Protein AF-A0A7I0HSF3-F1 (afdb_monomer_lite)

Foldseek 3Di:
DPDDLLNVLCVVVVVVLVVLLVVLVVVAVQQDPVVCVVCVVLQCCLLVPPAPDDDDSVLSVVSSSLSSVCSSVVVCVLCVVCSNLLSVLSNLAHRVLSVRSSVLNCLLSVLLVPADSVLNVVLSVLSSQLRVVDDDPLSSNLSNLVSSCLRAPLVSLVVSLVSVVVDDPVSQVSCCVSPVDHNVQSVDQADFDDPPDPDHFDKDKDKAAADVVVPHPAPAFWFWFDDPNWIWIDRPQWIWTWGGGPRHIDIDTDDDDPDTDGADQADPDPVVVVVCVVPDDRVQWRHWDDDSFKIWTTGPPHSMIMIMGGHDD

Radius of gyration: 23.94 Å; chains: 1; bounding box: 60×41×68 Å

pLDDT: mean 89.55, std 9.29, range [40.31, 97.69]

Structure (mmCIF, N/CA/C/O backbone):
data_AF-A0A7I0HSF3-F1
#
_entry.id   AF-A0A7I0HSF3-F1
#
loop_
_atom_site.group_PDB
_atom_site.id
_atom_site.type_symbol
_atom_site.label_atom_id
_atom_site.label_alt_id
_atom_site.label_comp_id
_atom_site.label_asym_id
_atom_site.label_entity_id
_atom_site.label_seq_id
_atom_site.pdbx_PDB_ins_code
_atom_site.Cartn_x
_atom_site.Cartn_y
_atom_site.Cartn_z
_atom_site.occupancy
_atom_site.B_iso_or_equiv
_atom_site.auth_seq_id
_atom_site.auth_comp_id
_atom_site.auth_asym_id
_atom_site.auth_atom_id
_atom_site.pdbx_PDB_model_num
ATOM 1 N N . MET A 1 1 ? -24.595 -9.180 34.849 1.00 40.31 1 MET A N 1
ATOM 2 C CA . MET A 1 1 ? -23.836 -9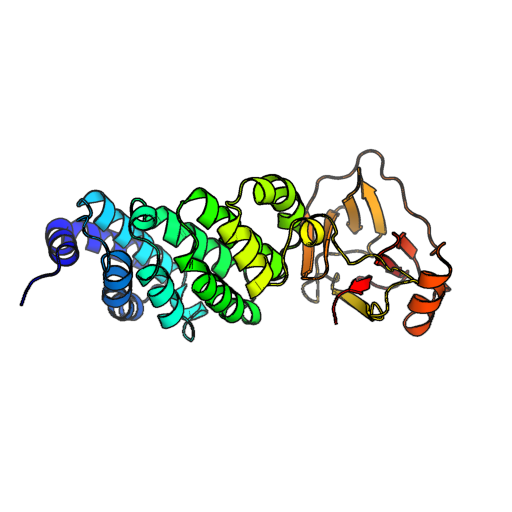.009 33.593 1.00 40.31 1 MET A CA 1
ATOM 3 C C . MET A 1 1 ? -23.027 -7.737 33.744 1.00 40.31 1 MET A C 1
ATOM 5 O O . MET A 1 1 ? -23.641 -6.693 33.912 1.00 40.31 1 MET A O 1
ATOM 9 N N . ASN A 1 2 ? -21.695 -7.824 33.795 1.00 47.12 2 ASN A N 1
ATOM 10 C CA . ASN A 1 2 ? -20.852 -6.628 33.849 1.00 47.12 2 ASN A CA 1
ATOM 11 C C . ASN A 1 2 ? -20.958 -5.921 32.502 1.00 47.12 2 ASN A C 1
ATOM 13 O O . ASN A 1 2 ? -20.490 -6.422 31.483 1.00 47.12 2 ASN A O 1
ATOM 17 N N . SER A 1 3 ? -21.663 -4.803 32.514 1.00 62.84 3 SER A N 1
ATOM 18 C CA . SER A 1 3 ? -21.800 -3.900 31.389 1.00 62.84 3 SER A CA 1
ATOM 19 C C . SER A 1 3 ? -20.409 -3.361 31.014 1.00 62.84 3 SER A C 1
ATOM 21 O O . SER A 1 3 ? -19.651 -2.919 31.875 1.00 62.84 3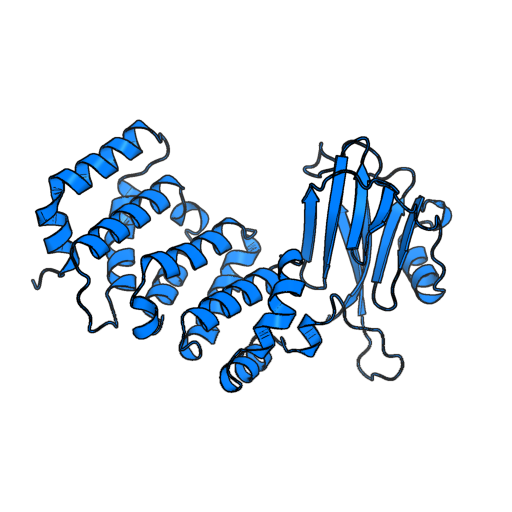 SER A O 1
ATOM 23 N N . SER A 1 4 ? -20.012 -3.504 29.745 1.00 82.50 4 SER A N 1
ATOM 24 C CA . SER A 1 4 ? -18.715 -3.010 29.271 1.00 82.50 4 SER A CA 1
ATOM 25 C C . SER A 1 4 ? -18.705 -1.475 29.337 1.00 82.50 4 SER A C 1
ATOM 27 O O . SER A 1 4 ? -19.654 -0.872 28.838 1.00 82.50 4 SER A O 1
ATOM 29 N N . PRO A 1 5 ? -17.650 -0.816 29.853 1.00 88.44 5 PRO A N 1
ATOM 30 C CA . PRO A 1 5 ? -17.637 0.640 30.060 1.00 88.44 5 PRO A CA 1
ATOM 31 C C . PRO A 1 5 ? -17.986 1.468 28.813 1.00 88.44 5 PRO A C 1
ATOM 33 O O . PRO A 1 5 ? -18.679 2.479 28.894 1.00 88.44 5 PRO A O 1
ATOM 36 N N . TRP A 1 6 ? -17.567 1.011 27.629 1.00 92.31 6 TRP A N 1
ATOM 37 C CA . TRP A 1 6 ? -17.906 1.667 26.366 1.00 92.31 6 TRP A CA 1
ATOM 38 C C . TRP A 1 6 ? -19.411 1.598 26.047 1.00 92.31 6 TRP A C 1
ATOM 40 O O . TRP A 1 6 ? -19.953 2.560 25.511 1.00 92.31 6 TRP A O 1
ATOM 50 N N . LYS A 1 7 ? -20.107 0.505 26.407 1.00 94.12 7 LYS A N 1
ATOM 51 C CA . LYS A 1 7 ? -21.560 0.359 26.198 1.00 94.12 7 LYS A CA 1
ATOM 52 C C . LYS A 1 7 ? -22.321 1.389 27.029 1.00 94.12 7 LYS A C 1
ATOM 54 O O . LYS A 1 7 ? -23.253 2.001 26.521 1.00 94.12 7 LYS A O 1
ATOM 59 N N . GLU A 1 8 ? -21.903 1.618 28.274 1.00 94.06 8 GLU A N 1
ATOM 60 C CA . GLU A 1 8 ? -22.522 2.616 29.161 1.00 94.06 8 GLU A CA 1
ATOM 61 C C . GLU A 1 8 ? -22.391 4.026 28.601 1.00 94.06 8 GLU A C 1
ATOM 63 O O . GLU A 1 8 ? -23.371 4.765 28.566 1.00 94.06 8 GLU A O 1
ATOM 68 N N . ILE A 1 9 ? -21.203 4.367 28.099 1.00 95.19 9 ILE A N 1
ATOM 69 C CA . ILE A 1 9 ? -20.943 5.661 27.468 1.00 95.19 9 ILE A CA 1
ATOM 70 C C . ILE A 1 9 ? -21.837 5.864 26.237 1.00 95.19 9 ILE A C 1
ATOM 72 O O . ILE A 1 9 ? -22.495 6.896 26.122 1.00 95.19 9 ILE A O 1
ATOM 76 N N . LEU A 1 10 ? -21.914 4.881 25.333 1.00 95.75 10 LEU A N 1
ATOM 77 C CA . LEU A 1 10 ? -22.756 5.002 24.135 1.00 95.75 10 LEU A CA 1
ATOM 78 C C . LEU A 1 10 ? -24.252 5.072 24.477 1.00 95.75 10 LEU A C 1
ATOM 80 O O . LEU A 1 10 ? -25.001 5.785 23.814 1.00 95.75 10 LEU A O 1
ATOM 84 N N . LEU A 1 11 ? -24.698 4.364 25.521 1.00 95.69 11 LEU A N 1
ATOM 85 C CA . LEU A 1 11 ? -26.083 4.426 26.001 1.00 95.69 11 LEU A CA 1
ATOM 86 C C . LEU A 1 11 ? -26.412 5.768 26.661 1.00 95.69 11 LEU A C 1
ATOM 88 O O . LEU A 1 11 ? -27.519 6.280 26.475 1.00 95.69 11 LEU A O 1
ATOM 92 N N . LYS A 1 12 ? -25.464 6.341 27.410 1.00 96.62 12 LYS A N 1
ATOM 93 C CA . LYS A 1 12 ? -25.580 7.687 27.978 1.00 96.62 12 LYS A CA 1
ATOM 94 C C . LYS A 1 12 ? -25.763 8.720 26.861 1.00 96.62 12 LYS A C 1
ATOM 96 O O . LYS A 1 12 ? -26.691 9.518 26.917 1.00 96.62 12 LYS A O 1
ATOM 101 N N . GLU A 1 13 ? -24.964 8.618 25.802 1.00 96.94 13 GLU A N 1
ATOM 102 C CA . GLU A 1 13 ? -24.957 9.537 24.655 1.00 96.94 13 GLU A CA 1
ATOM 103 C C . GLU A 1 13 ? -25.779 9.013 23.458 1.00 96.94 13 GLU A C 1
ATOM 105 O O . GLU A 1 13 ? -25.466 9.260 22.287 1.00 96.94 13 GLU A O 1
ATOM 110 N N . LYS A 1 14 ? -26.867 8.276 23.734 1.00 96.50 14 LYS A N 1
ATOM 111 C CA . LYS A 1 14 ? -27.692 7.610 22.708 1.00 96.50 14 LYS A CA 1
ATOM 112 C C . LYS A 1 14 ? -28.228 8.562 21.639 1.00 96.50 14 LYS A C 1
ATOM 114 O O . LYS A 1 14 ? -28.356 8.178 20.480 1.00 96.50 14 LYS A O 1
ATOM 119 N N . GLU A 1 15 ? -28.583 9.791 22.017 1.00 96.88 15 GLU A N 1
ATOM 120 C CA . GLU A 1 15 ? -29.176 10.763 21.095 1.00 96.88 15 GLU A CA 1
ATOM 121 C C . GLU A 1 15 ? -28.147 11.213 20.063 1.00 96.88 15 GLU A C 1
ATOM 123 O O . GLU A 1 15 ? -28.440 11.202 18.869 1.00 96.88 15 GLU A O 1
ATOM 128 N N . TYR A 1 16 ? -26.924 11.501 20.511 1.00 96.25 16 TYR A N 1
ATOM 129 C CA . TYR A 1 16 ? -25.799 11.804 19.634 1.00 96.25 16 TYR A CA 1
ATOM 130 C C . TYR A 1 16 ? -25.502 10.634 18.683 1.00 96.25 16 TYR A C 1
ATOM 132 O O . TYR A 1 16 ? -25.453 10.824 17.465 1.00 96.25 16 TYR A O 1
ATOM 140 N N . CYS A 1 17 ? -25.395 9.410 19.214 1.00 96.81 17 CYS A N 1
ATOM 141 C CA . CYS A 1 17 ? -25.120 8.214 18.411 1.00 96.81 17 CYS A CA 1
ATOM 142 C C . CYS A 1 17 ? -26.205 7.971 17.345 1.00 96.81 17 CYS A C 1
ATOM 144 O O . CYS A 1 17 ? -25.895 7.722 16.178 1.00 96.81 17 CYS A O 1
ATOM 146 N N . ASN A 1 18 ? -27.481 8.109 17.720 1.00 96.19 18 ASN A N 1
ATOM 147 C CA . ASN A 1 18 ? -28.609 7.962 16.801 1.00 96.19 18 ASN A CA 1
ATOM 148 C C . ASN A 1 18 ? -28.609 9.044 15.715 1.00 96.19 18 ASN A C 1
ATOM 150 O O . ASN A 1 18 ? -28.838 8.731 14.548 1.00 96.19 18 ASN A O 1
ATOM 154 N N . GLN A 1 19 ? -28.338 10.305 16.066 1.00 96.69 19 GLN A N 1
ATOM 155 C CA . GLN A 1 19 ? -28.263 11.391 15.084 1.00 96.69 19 GLN A CA 1
ATOM 156 C C . GLN A 1 19 ? -27.133 11.173 14.077 1.00 96.69 19 GLN A C 1
ATOM 158 O O . GLN A 1 19 ? -27.329 11.404 12.880 1.00 96.69 19 GLN A O 1
ATOM 163 N N . LEU A 1 20 ? -25.979 10.678 14.529 1.00 96.38 20 LEU A N 1
ATOM 164 C CA . LEU A 1 20 ? -24.863 10.338 13.653 1.00 96.38 20 LEU A CA 1
ATOM 165 C C . LEU A 1 20 ? -25.265 9.257 12.634 1.00 96.38 20 LEU A C 1
ATOM 167 O O . LEU A 1 20 ? -25.124 9.463 11.426 1.00 96.38 20 LEU A O 1
ATOM 171 N N . VAL A 1 21 ? -25.828 8.138 13.104 1.00 96.56 21 VAL A N 1
ATOM 172 C CA . VAL A 1 21 ? -26.277 7.035 12.235 1.00 96.56 21 VAL A CA 1
ATOM 173 C C . VAL A 1 21 ? -27.369 7.500 11.266 1.00 96.56 21 VAL A C 1
ATOM 175 O O . VAL A 1 21 ? -27.284 7.231 10.067 1.00 96.56 21 VAL A O 1
ATOM 178 N N . LEU A 1 22 ? -28.361 8.262 11.741 1.00 95.25 22 LEU A N 1
ATOM 179 C CA . LEU A 1 22 ? -29.430 8.814 10.901 1.00 95.25 22 LEU A CA 1
ATOM 180 C C . LEU A 1 22 ? -28.889 9.743 9.809 1.00 95.25 22 LEU A C 1
ATOM 182 O O . LEU A 1 22 ? -29.356 9.693 8.669 1.00 95.25 22 LEU A O 1
ATOM 186 N N . THR A 1 23 ? -27.905 10.578 10.138 1.00 95.06 23 THR A N 1
ATOM 187 C CA . THR A 1 23 ? -27.277 11.503 9.186 1.00 95.06 23 THR A CA 1
ATOM 188 C C . THR A 1 23 ? -26.553 10.744 8.078 1.00 95.06 23 THR A C 1
ATOM 190 O O . THR A 1 23 ? -26.735 11.041 6.894 1.00 95.06 23 THR A O 1
ATOM 193 N N . VAL A 1 24 ? -25.781 9.719 8.440 1.00 94.56 24 VAL A N 1
ATOM 194 C CA . VAL A 1 24 ? -25.070 8.877 7.470 1.00 94.56 24 VAL A CA 1
ATOM 195 C C . VAL A 1 24 ? -26.051 8.081 6.612 1.00 94.56 24 VAL A C 1
ATOM 197 O O . VAL A 1 24 ? -25.921 8.074 5.392 1.00 94.56 24 VAL A O 1
ATOM 200 N N . LYS A 1 25 ? -27.095 7.494 7.205 1.00 94.12 25 LYS A N 1
ATOM 201 C CA . LYS A 1 25 ? -28.130 6.751 6.470 1.00 94.12 25 LYS A CA 1
ATOM 202 C C . LYS A 1 25 ? -28.858 7.618 5.441 1.00 94.12 25 LYS A C 1
ATOM 204 O O . LYS A 1 25 ? -29.143 7.164 4.337 1.00 94.12 25 LYS A O 1
ATOM 209 N N . ARG A 1 26 ? -29.149 8.878 5.780 1.00 93.56 26 ARG A N 1
ATOM 210 C CA . ARG A 1 26 ? -29.786 9.835 4.855 1.00 93.56 26 ARG A CA 1
ATOM 211 C C . ARG A 1 26 ? -28.887 10.225 3.684 1.00 93.56 26 ARG A C 1
ATOM 213 O O . ARG A 1 26 ? -29.401 10.560 2.623 1.00 93.56 26 ARG A O 1
ATOM 220 N N . THR A 1 27 ? -27.571 10.218 3.881 1.00 92.56 27 THR A N 1
ATOM 221 C CA . THR A 1 27 ? -26.593 10.702 2.893 1.00 92.56 27 THR A CA 1
ATOM 222 C C . THR A 1 27 ? -25.917 9.578 2.109 1.00 92.56 27 THR A C 1
ATOM 224 O O . THR A 1 27 ? -25.358 9.834 1.045 1.00 92.56 27 THR A O 1
ATOM 227 N N . ASN A 1 28 ? -25.998 8.334 2.582 1.00 93.25 28 ASN A N 1
ATOM 228 C CA . ASN A 1 28 ? -25.385 7.174 1.952 1.00 93.25 28 ASN A CA 1
ATOM 229 C C . ASN A 1 28 ? -26.371 6.001 1.867 1.00 93.25 28 ASN A C 1
ATOM 231 O O . ASN A 1 28 ? -26.581 5.269 2.834 1.00 93.25 28 ASN A O 1
ATOM 235 N N . SER A 1 29 ? -26.914 5.772 0.669 1.00 90.00 29 SER A N 1
ATOM 236 C CA . SER A 1 29 ? -27.852 4.677 0.386 1.00 90.00 29 SER A CA 1
ATOM 237 C C . SER A 1 29 ? -27.253 3.276 0.538 1.00 90.00 29 SER A C 1
ATOM 239 O O . SER A 1 29 ? -27.996 2.300 0.561 1.00 90.00 29 SER A O 1
ATOM 241 N N . LYS A 1 30 ? -25.923 3.165 0.635 1.00 90.06 30 LYS A N 1
ATOM 242 C CA . LYS A 1 30 ? -25.200 1.902 0.821 1.00 90.06 30 LYS A CA 1
ATOM 243 C C . LYS A 1 30 ? -24.897 1.578 2.286 1.00 90.06 30 LYS A C 1
ATOM 245 O O . LYS A 1 30 ? -24.283 0.549 2.557 1.00 90.06 30 LYS A O 1
ATOM 250 N N . PHE A 1 31 ? -25.273 2.450 3.220 1.00 94.06 31 PHE A N 1
ATOM 251 C CA . PHE A 1 31 ? -25.091 2.198 4.646 1.00 94.06 31 PHE A CA 1
ATOM 252 C C . PHE A 1 31 ? -25.976 1.030 5.111 1.00 94.06 31 PHE A C 1
ATOM 254 O O . PHE A 1 31 ? -27.174 1.017 4.830 1.00 94.06 31 PHE A O 1
ATOM 261 N N . SER A 1 32 ? -25.398 0.078 5.849 1.00 93.00 32 SER A N 1
ATOM 262 C CA . SER A 1 32 ? -26.106 -1.088 6.389 1.00 93.00 32 SER A CA 1
ATOM 263 C C . SER A 1 32 ? -26.105 -1.067 7.919 1.00 93.00 32 SER A C 1
ATOM 265 O O . SER A 1 32 ? -25.052 -1.106 8.554 1.00 93.00 32 SER A O 1
ATOM 267 N N . GLU A 1 33 ? -27.297 -1.012 8.516 1.00 93.12 33 GLU A N 1
ATOM 268 C CA . GLU A 1 33 ? -27.470 -1.140 9.972 1.00 93.12 33 GLU A CA 1
ATOM 269 C C . GLU A 1 33 ? -27.181 -2.564 10.464 1.00 93.12 33 GLU A C 1
ATOM 271 O O . GLU A 1 33 ? -26.745 -2.739 11.597 1.00 93.12 33 GLU A O 1
ATOM 276 N N . GLU A 1 34 ? -27.367 -3.569 9.607 1.00 93.88 34 GLU A N 1
ATOM 277 C CA . GLU A 1 34 ? -27.002 -4.955 9.904 1.00 93.88 34 GLU A CA 1
ATOM 278 C C . GLU A 1 34 ? -25.482 -5.095 10.053 1.00 93.88 34 GLU A C 1
ATOM 280 O O . GLU A 1 34 ? -25.003 -5.634 11.046 1.00 93.88 34 GLU A O 1
ATOM 285 N N . GLU A 1 35 ? -24.712 -4.507 9.132 1.00 94.06 35 GLU A N 1
ATOM 286 C CA . GLU A 1 35 ? -23.246 -4.463 9.220 1.00 94.06 35 GLU A CA 1
ATOM 287 C C . GLU A 1 35 ? -22.776 -3.739 10.483 1.00 94.06 35 GLU A C 1
ATOM 289 O O . GLU A 1 35 ? -21.852 -4.198 11.158 1.00 94.06 35 GLU A O 1
ATOM 294 N N . LEU A 1 36 ? -23.423 -2.614 10.815 1.00 94.94 36 LEU A N 1
ATOM 295 C CA . LEU A 1 36 ? -23.154 -1.868 12.042 1.00 94.94 36 LEU A CA 1
ATOM 296 C C . LEU A 1 36 ? -23.367 -2.763 13.270 1.00 94.94 36 LEU A C 1
ATOM 298 O O . LEU A 1 36 ? -22.488 -2.835 14.125 1.00 94.94 36 LEU A O 1
ATOM 302 N N . ALA A 1 37 ? -24.504 -3.458 13.350 1.00 94.56 37 ALA A N 1
ATOM 303 C CA . ALA A 1 37 ? -24.834 -4.334 14.470 1.00 94.56 37 ALA A CA 1
ATOM 304 C C . ALA A 1 37 ? -23.862 -5.519 14.590 1.00 94.56 37 ALA A C 1
ATOM 306 O O . ALA A 1 37 ? -23.380 -5.797 15.690 1.00 94.56 37 ALA A O 1
ATOM 307 N N . ASN A 1 38 ? -23.525 -6.163 13.469 1.00 95.12 38 ASN A N 1
ATOM 308 C CA . ASN A 1 38 ? -22.664 -7.347 13.434 1.00 95.12 38 ASN A CA 1
ATOM 309 C C . ASN A 1 38 ? -21.219 -7.043 13.859 1.00 95.12 38 ASN A C 1
ATOM 311 O O . ASN A 1 38 ? -20.591 -7.855 14.536 1.00 95.12 38 ASN A O 1
ATOM 315 N N . HIS A 1 39 ? -20.697 -5.862 13.511 1.00 96.38 39 HIS A N 1
ATOM 316 C CA . HIS A 1 39 ? -19.288 -5.526 13.742 1.00 96.38 39 HIS A CA 1
ATOM 317 C C . HIS A 1 39 ? -19.037 -4.645 14.973 1.00 96.38 39 HIS A C 1
ATOM 319 O O . HIS A 1 39 ? -17.883 -4.502 15.379 1.00 96.38 39 HIS A O 1
ATOM 325 N N . MET A 1 40 ? -20.072 -4.067 15.598 1.00 95.62 40 MET A N 1
ATOM 326 C CA . MET A 1 40 ? -19.895 -3.125 16.713 1.00 95.62 40 MET A CA 1
ATOM 327 C C . MET A 1 40 ? -19.191 -3.773 17.907 1.00 95.62 40 MET A C 1
ATOM 329 O O . MET A 1 40 ? -18.198 -3.249 18.409 1.00 95.62 40 MET A O 1
ATOM 333 N N . GLU A 1 41 ? -19.692 -4.917 18.372 1.00 95.00 41 GLU A N 1
ATOM 334 C CA . GLU A 1 41 ? -19.109 -5.596 19.528 1.00 95.00 41 GLU A CA 1
ATOM 335 C C . GLU A 1 41 ? -17.693 -6.134 19.248 1.00 95.00 41 GLU A C 1
ATOM 337 O O . GLU A 1 41 ? -16.803 -5.818 20.041 1.00 95.00 41 GLU A O 1
ATOM 342 N N . PRO A 1 42 ? -17.417 -6.837 18.128 1.00 95.38 42 PRO A N 1
ATOM 343 C CA . PRO A 1 42 ? -16.052 -7.217 17.754 1.00 95.38 42 PRO A CA 1
ATOM 344 C C . PRO A 1 42 ? -15.080 -6.032 17.697 1.00 95.38 42 PRO A C 1
ATOM 346 O O . PRO A 1 42 ? -13.983 -6.108 18.255 1.00 95.38 42 PRO A O 1
ATOM 349 N N . PHE A 1 43 ? -15.496 -4.914 17.092 1.00 96.00 43 PHE A N 1
ATOM 350 C CA . PHE A 1 43 ? -14.677 -3.711 16.971 1.00 96.00 43 PHE A CA 1
ATOM 351 C C . PHE A 1 43 ? -14.309 -3.130 18.340 1.00 96.00 43 PHE A C 1
ATOM 353 O O . PHE A 1 43 ? -13.127 -2.963 18.651 1.00 96.00 43 PHE A O 1
ATOM 360 N N . PHE A 1 44 ? -15.303 -2.851 19.189 1.00 94.69 44 PHE A N 1
ATOM 361 C CA . PHE A 1 44 ? -15.040 -2.267 20.503 1.00 94.69 44 PHE A CA 1
ATOM 362 C C . PHE A 1 44 ? -14.298 -3.234 21.420 1.00 94.69 44 PHE A C 1
ATOM 364 O O . PHE A 1 44 ? -13.414 -2.801 22.160 1.00 94.69 44 PHE A O 1
ATOM 371 N N . ASN A 1 45 ? -14.582 -4.535 21.350 1.00 93.00 45 ASN A N 1
ATOM 372 C CA . ASN A 1 45 ? -13.844 -5.526 22.123 1.00 93.00 45 ASN A CA 1
ATOM 373 C C . ASN A 1 45 ? -12.370 -5.567 21.705 1.00 93.00 45 ASN A C 1
ATOM 375 O O . ASN A 1 45 ? -11.512 -5.532 22.581 1.00 93.00 45 ASN A O 1
ATOM 379 N N . ALA A 1 46 ? -12.047 -5.550 20.410 1.00 93.75 46 ALA A N 1
ATOM 380 C CA . ALA A 1 46 ? -10.657 -5.524 19.950 1.00 93.75 46 ALA A CA 1
ATOM 381 C C . ALA A 1 46 ? -9.899 -4.270 20.429 1.00 93.75 46 ALA A C 1
ATOM 383 O O . ALA A 1 46 ? -8.755 -4.352 20.891 1.00 93.75 46 ALA A O 1
ATOM 384 N N . VAL A 1 47 ? -10.547 -3.104 20.358 1.00 92.25 47 VAL A N 1
ATOM 385 C CA . VAL A 1 47 ? -9.940 -1.820 20.740 1.00 92.25 47 VAL A CA 1
ATOM 386 C C . VAL A 1 47 ? -9.756 -1.700 22.255 1.00 92.25 47 VAL A C 1
ATOM 388 O O . VAL A 1 47 ? -8.715 -1.232 22.707 1.00 92.25 47 VAL A O 1
ATOM 391 N N . THR A 1 48 ? -10.748 -2.119 23.042 1.00 89.56 48 THR A N 1
ATOM 392 C CA . THR A 1 48 ? -10.763 -1.912 24.503 1.00 89.56 48 THR A CA 1
ATOM 393 C C . THR A 1 48 ? -10.103 -3.039 25.295 1.00 89.56 48 THR A C 1
ATOM 395 O O . THR A 1 48 ? -9.701 -2.830 26.438 1.00 89.56 48 THR A O 1
ATOM 398 N N . SER A 1 49 ? -9.948 -4.224 24.703 1.00 85.25 49 SER A N 1
ATOM 399 C CA . SER A 1 49 ? -9.302 -5.360 25.365 1.00 85.25 49 SER A CA 1
ATOM 400 C C . SER A 1 49 ? -7.782 -5.210 25.431 1.00 85.25 49 SER A C 1
ATOM 402 O O . SER A 1 49 ? -7.155 -4.512 24.626 1.00 85.25 49 SER A O 1
ATOM 404 N N . ASN A 1 50 ? -7.184 -5.923 26.390 1.00 72.88 50 ASN A N 1
ATOM 405 C CA . ASN A 1 50 ? -5.749 -5.912 26.689 1.00 72.88 50 ASN A CA 1
ATOM 406 C C . ASN A 1 50 ? -5.207 -4.536 27.097 1.00 72.88 50 ASN A C 1
ATOM 408 O O . ASN A 1 50 ? -3.999 -4.332 27.100 1.00 72.88 50 ASN A O 1
ATOM 412 N N . HIS A 1 51 ? -6.074 -3.598 27.482 1.00 71.38 51 HIS A N 1
ATOM 413 C CA . HIS A 1 51 ? -5.667 -2.299 27.992 1.00 71.38 51 HIS A CA 1
ATOM 414 C C . HIS A 1 51 ? -6.246 -2.070 29.389 1.00 71.38 51 HIS A C 1
ATOM 416 O O . HIS A 1 51 ? -7.436 -2.253 29.621 1.00 71.38 51 HIS A O 1
ATOM 422 N N . SER A 1 52 ? -5.395 -1.671 30.335 1.00 66.81 52 SER A N 1
ATOM 423 C CA . SER A 1 52 ? -5.811 -1.258 31.680 1.00 66.81 52 SER A CA 1
ATOM 424 C C . SER A 1 52 ? -6.439 0.140 31.720 1.00 66.81 52 SER A C 1
ATOM 426 O O . SER A 1 52 ? -7.005 0.519 32.743 1.00 66.81 52 SER A O 1
ATOM 428 N N . ILE A 1 53 ? -6.324 0.917 30.638 1.00 68.88 53 ILE A N 1
ATOM 429 C CA . ILE A 1 53 ? -6.846 2.280 30.566 1.00 68.88 53 ILE A CA 1
ATOM 430 C C . ILE A 1 53 ? -8.297 2.235 30.097 1.00 68.88 53 ILE A C 1
ATOM 432 O O . ILE A 1 53 ? -8.612 1.714 29.028 1.00 68.88 53 ILE A O 1
ATOM 436 N N . LEU A 1 54 ? -9.175 2.828 30.900 1.00 82.19 54 LEU A N 1
ATOM 437 C CA . LEU A 1 54 ? -10.535 3.140 30.491 1.00 82.19 54 LEU A CA 1
ATOM 438 C C . LEU A 1 54 ? -10.498 4.361 29.575 1.00 82.19 54 LEU A C 1
ATOM 440 O O . LEU A 1 54 ? -9.987 5.413 29.960 1.00 82.19 54 LEU A O 1
ATOM 444 N N . PHE A 1 55 ? -11.034 4.225 28.365 1.00 89.19 55 PHE A N 1
ATOM 445 C CA . PHE A 1 55 ? -11.160 5.363 27.466 1.00 89.19 55 PHE A CA 1
ATOM 446 C C . PHE A 1 55 ? -12.184 6.358 28.002 1.00 89.19 55 PHE A C 1
ATOM 448 O O . PHE A 1 55 ? -13.284 5.986 28.412 1.00 89.19 55 PHE A O 1
ATOM 455 N N . GLU A 1 56 ? -11.819 7.635 27.952 1.00 92.25 56 GLU A N 1
ATOM 456 C CA . GLU A 1 56 ? -12.736 8.728 28.241 1.00 92.25 56 GLU A CA 1
ATOM 457 C C . GLU A 1 56 ? -13.904 8.740 27.250 1.00 92.25 56 GLU A C 1
ATOM 459 O O . GLU A 1 56 ? -13.791 8.300 26.101 1.00 92.25 56 GLU A O 1
ATOM 464 N N . GLU A 1 57 ? -15.016 9.327 27.684 1.00 94.38 57 GLU A N 1
ATOM 465 C CA . GLU A 1 57 ? -16.251 9.454 26.912 1.00 94.38 57 GLU A CA 1
ATOM 466 C C . GLU A 1 57 ? -16.014 9.981 25.491 1.00 94.38 57 GLU A C 1
ATOM 468 O O . GLU A 1 57 ? -16.414 9.350 24.514 1.00 94.38 57 GLU A O 1
ATOM 473 N N . LYS A 1 58 ? -15.251 11.071 25.358 1.00 94.94 58 LYS A N 1
ATOM 474 C CA . LYS A 1 58 ? -14.911 11.672 24.062 1.00 94.94 58 LYS A CA 1
ATOM 475 C C . LYS A 1 58 ? -14.195 10.699 23.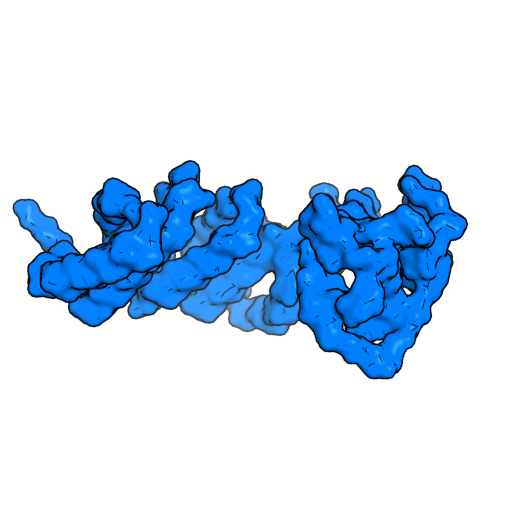117 1.00 94.94 58 LYS A C 1
ATOM 477 O O . LYS A 1 58 ? -14.446 10.720 21.910 1.00 94.94 58 LYS A O 1
ATOM 482 N N . THR A 1 59 ? -13.313 9.853 23.646 1.00 94.19 59 THR A N 1
ATOM 483 C CA . THR A 1 59 ? -12.563 8.869 22.855 1.00 94.19 59 THR A CA 1
ATOM 484 C C . THR A 1 59 ? -13.481 7.749 22.385 1.00 94.19 59 THR A C 1
ATOM 486 O O . THR A 1 59 ? -13.423 7.368 21.218 1.00 94.19 59 THR A O 1
ATOM 489 N N . VAL A 1 60 ? -14.381 7.267 23.249 1.00 95.50 60 VAL A N 1
ATOM 490 C CA . VAL A 1 60 ? -15.383 6.252 22.883 1.00 95.50 60 VAL A CA 1
ATOM 491 C C . VAL A 1 60 ? -16.341 6.776 21.808 1.00 95.50 60 VAL A C 1
ATOM 493 O O . VAL A 1 60 ? -16.599 6.068 20.835 1.00 95.50 60 VAL A O 1
ATOM 496 N N . LEU A 1 61 ? -16.809 8.023 21.921 1.00 96.88 61 LEU A N 1
ATOM 497 C CA . LEU A 1 61 ? -17.664 8.643 20.901 1.00 96.88 61 LEU A CA 1
ATOM 498 C C . LEU A 1 61 ? -16.938 8.814 19.562 1.00 96.88 61 LEU A C 1
ATOM 500 O O . LEU A 1 61 ? -17.484 8.467 18.518 1.00 96.88 61 LEU A O 1
ATOM 504 N N . SER A 1 62 ? -15.684 9.267 19.583 1.00 96.75 62 SER A N 1
ATOM 505 C CA . SER A 1 62 ? -14.864 9.395 18.367 1.00 96.75 62 SER A CA 1
ATOM 506 C C . SER A 1 62 ? -14.557 8.033 17.719 1.00 96.75 62 SER A C 1
ATOM 508 O O . SER A 1 62 ? -14.480 7.917 16.494 1.00 96.75 62 SER A O 1
ATOM 510 N N . LEU A 1 63 ? -14.404 6.974 18.523 1.00 96.44 63 LEU A N 1
ATOM 511 C CA . LEU A 1 63 ? -14.282 5.598 18.033 1.00 96.44 63 LEU A CA 1
ATOM 512 C C . LEU A 1 63 ? -15.578 5.115 17.381 1.00 96.44 63 LEU A C 1
ATOM 514 O O . LEU A 1 63 ? -15.518 4.496 16.319 1.00 96.44 63 LEU A O 1
ATOM 518 N N . PHE A 1 64 ? -16.734 5.423 17.974 1.00 97.62 64 PHE A N 1
ATOM 519 C CA . PHE A 1 64 ? -18.031 5.122 17.372 1.00 97.62 64 PHE A CA 1
ATOM 520 C C . PHE A 1 64 ? -18.209 5.859 16.042 1.00 97.62 64 PHE A C 1
ATOM 522 O O . PHE A 1 64 ? -18.597 5.246 15.050 1.00 97.62 64 PHE A O 1
ATOM 529 N N . GLU A 1 65 ? -17.842 7.140 15.981 1.00 97.25 65 GLU A N 1
ATOM 530 C CA . GLU A 1 65 ? -17.859 7.910 14.738 1.00 97.25 65 GLU A CA 1
ATOM 531 C C . GLU A 1 65 ? -16.957 7.291 13.668 1.00 97.25 65 GLU A C 1
ATOM 533 O O . GLU A 1 65 ? -17.391 7.059 12.536 1.00 97.25 65 GLU A O 1
ATOM 538 N N . THR A 1 66 ? -15.728 6.933 14.045 1.00 97.12 66 THR A N 1
ATOM 539 C CA . THR A 1 66 ? -14.792 6.231 13.160 1.00 97.12 66 THR A CA 1
ATOM 540 C C . THR A 1 66 ? -15.404 4.928 12.646 1.00 97.12 66 THR A C 1
ATOM 542 O O . THR A 1 66 ? -15.385 4.681 11.442 1.00 97.12 66 THR A O 1
ATOM 545 N N . PHE A 1 67 ? -16.003 4.120 13.522 1.00 97.62 67 PHE A N 1
ATOM 546 C CA . PHE A 1 67 ? -16.657 2.865 13.157 1.00 97.62 67 PHE A CA 1
ATOM 547 C C . PHE A 1 67 ? -17.819 3.074 12.174 1.00 97.62 67 PHE A C 1
ATOM 549 O O . PHE A 1 67 ? -17.857 2.425 11.128 1.00 97.62 67 PHE A O 1
ATOM 556 N N . VAL A 1 68 ? -18.709 4.038 12.429 1.00 97.12 68 VAL A N 1
ATOM 557 C CA . VAL A 1 68 ? -19.810 4.390 11.515 1.00 97.12 68 VAL A CA 1
ATOM 558 C C . VAL A 1 68 ? -19.276 4.819 10.141 1.00 97.12 68 VAL A C 1
ATOM 560 O O . VAL A 1 68 ? -19.833 4.429 9.111 1.00 97.12 68 VAL A O 1
ATOM 563 N N . ILE A 1 69 ? -18.166 5.565 10.091 1.00 95.44 69 ILE A N 1
ATOM 564 C CA . ILE A 1 69 ? -17.500 5.934 8.831 1.00 95.44 69 ILE A CA 1
ATOM 565 C C . ILE A 1 69 ? -16.975 4.691 8.093 1.00 95.44 69 ILE A C 1
ATOM 567 O O . ILE A 1 69 ? -17.096 4.626 6.867 1.00 95.44 69 ILE A O 1
ATOM 571 N N . LEU A 1 70 ? -16.420 3.700 8.799 1.00 96.06 70 LEU A N 1
ATOM 572 C CA . LEU A 1 70 ? -15.962 2.444 8.188 1.00 96.06 70 LEU A CA 1
ATOM 573 C C . LEU A 1 70 ? -17.124 1.659 7.568 1.00 96.06 70 LEU A C 1
ATOM 575 O O . LEU A 1 70 ? -17.005 1.220 6.421 1.00 96.06 70 LEU A O 1
ATOM 579 N N . ILE A 1 71 ? -18.257 1.553 8.270 1.00 96.25 71 ILE A N 1
ATOM 580 C CA . ILE A 1 71 ? -19.482 0.930 7.740 1.00 96.25 71 ILE A CA 1
ATOM 581 C C . ILE A 1 71 ? -19.980 1.683 6.503 1.00 96.25 71 ILE A C 1
ATOM 583 O O . ILE A 1 71 ? -20.226 1.082 5.460 1.00 96.25 71 ILE A O 1
ATOM 587 N N . SER A 1 72 ? -20.051 3.014 6.577 1.00 94.94 72 SER A N 1
ATOM 588 C CA . SER A 1 72 ? -20.462 3.878 5.464 1.00 94.94 72 SER A CA 1
ATOM 589 C C . SER A 1 72 ? -19.593 3.680 4.215 1.00 94.94 72 SER A C 1
ATOM 591 O O . SER A 1 72 ? -20.089 3.634 3.088 1.00 94.94 72 SER A O 1
ATOM 593 N N . LYS A 1 73 ? -18.284 3.489 4.399 1.00 93.50 73 LYS A N 1
ATOM 594 C CA . LYS A 1 73 ? -17.338 3.218 3.307 1.00 93.50 73 LYS A CA 1
ATOM 595 C C . LYS A 1 73 ? -17.342 1.762 2.828 1.00 93.50 73 LYS A C 1
ATOM 597 O O . LYS A 1 73 ? -16.545 1.431 1.946 1.00 93.50 73 LYS A O 1
ATOM 602 N N . GLN A 1 74 ? -18.224 0.917 3.369 1.00 94.06 74 GLN A N 1
ATOM 603 C CA . GLN A 1 74 ? -18.297 -0.519 3.091 1.00 94.06 74 GLN A CA 1
ATOM 604 C C . GLN A 1 74 ? -16.959 -1.223 3.357 1.00 94.06 74 GLN A C 1
ATOM 606 O O . GLN A 1 74 ? -16.558 -2.115 2.614 1.00 94.06 74 GLN A O 1
ATOM 611 N N . PHE A 1 75 ? -16.218 -0.775 4.377 1.00 94.69 75 PHE A N 1
ATOM 612 C CA . PHE A 1 75 ? -14.873 -1.282 4.642 1.00 94.69 75 PHE A CA 1
ATOM 613 C C . PHE A 1 75 ? -14.889 -2.787 4.926 1.00 94.69 75 PHE A C 1
ATOM 615 O O . PHE A 1 75 ? -14.180 -3.522 4.246 1.00 94.69 75 PHE A O 1
ATOM 622 N N . PHE A 1 76 ? -15.740 -3.242 5.853 1.00 93.56 76 PHE A N 1
ATOM 623 C CA . PHE A 1 76 ? -15.807 -4.652 6.256 1.00 93.56 76 PHE A CA 1
ATOM 624 C C . PHE A 1 76 ? -16.309 -5.567 5.138 1.00 93.56 76 PHE A C 1
ATOM 626 O O . PHE A 1 76 ? -15.725 -6.617 4.925 1.00 93.56 76 PHE A O 1
ATOM 633 N N . GLN A 1 77 ? -17.243 -5.109 4.301 1.00 91.25 77 GLN A N 1
ATOM 634 C CA . GLN A 1 77 ? -17.662 -5.842 3.097 1.00 91.25 77 GLN A CA 1
ATOM 635 C C . GLN A 1 77 ? -16.506 -6.062 2.104 1.00 91.25 77 GLN A C 1
ATOM 637 O O . GLN A 1 77 ? -16.416 -7.096 1.454 1.00 91.25 77 GLN A O 1
ATOM 642 N N . ARG A 1 78 ? -15.570 -5.108 1.991 1.00 89.81 78 ARG A N 1
ATOM 643 C CA . ARG A 1 78 ? -14.378 -5.240 1.123 1.00 89.81 78 ARG A CA 1
ATOM 644 C C . ARG A 1 78 ? -13.273 -6.106 1.721 1.00 89.81 78 ARG A C 1
ATOM 646 O O . ARG A 1 78 ? -12.259 -6.327 1.050 1.00 89.81 78 ARG A O 1
ATOM 653 N N . ILE A 1 79 ? -13.404 -6.489 2.987 1.00 91.25 79 ILE A N 1
ATOM 654 C CA . ILE A 1 79 ? -12.440 -7.317 3.708 1.00 91.25 79 ILE A CA 1
ATOM 655 C C . ILE A 1 79 ? -13.126 -8.488 4.408 1.00 91.25 79 ILE A C 1
ATOM 657 O O . ILE A 1 79 ? -12.573 -8.981 5.376 1.00 91.25 79 ILE A O 1
ATOM 661 N N . GLU A 1 80 ? -14.301 -8.921 3.950 1.00 88.25 80 GLU A N 1
ATOM 662 C CA . GLU A 1 80 ? -15.193 -9.825 4.694 1.00 88.25 80 GLU A CA 1
ATOM 663 C C . GLU A 1 80 ? -14.469 -11.083 5.194 1.00 88.25 80 GLU A C 1
ATOM 665 O O . GLU A 1 80 ? -14.501 -11.391 6.375 1.00 88.25 80 GLU A O 1
ATOM 670 N N . ALA A 1 81 ? -13.676 -11.739 4.341 1.00 90.12 81 ALA A N 1
ATOM 671 C CA . ALA A 1 81 ? -12.890 -12.921 4.720 1.00 90.12 81 ALA A CA 1
ATOM 672 C C . ALA A 1 81 ? -11.711 -12.641 5.686 1.00 90.12 81 ALA A C 1
ATOM 674 O O . ALA A 1 81 ? -11.021 -13.564 6.118 1.00 90.12 81 ALA A O 1
ATOM 675 N N . LEU A 1 82 ? -11.426 -11.373 5.975 1.00 94.25 82 LEU A N 1
ATOM 676 C CA . LEU A 1 82 ? -10.267 -10.876 6.719 1.00 94.25 82 LEU A CA 1
ATOM 677 C C . LEU A 1 82 ? -10.659 -10.015 7.930 1.00 94.25 82 LEU A C 1
ATOM 679 O O . LEU A 1 82 ? -9.771 -9.527 8.632 1.00 94.25 82 LEU A O 1
ATOM 683 N N . ASP A 1 83 ? -11.950 -9.814 8.188 1.00 93.69 83 ASP A N 1
ATOM 684 C CA . ASP A 1 83 ? -12.468 -8.980 9.277 1.00 93.69 83 ASP A CA 1
ATOM 685 C C . ASP A 1 83 ? -11.960 -9.448 10.652 1.00 93.69 83 ASP A C 1
ATOM 687 O O . ASP A 1 83 ? -11.469 -8.665 11.465 1.00 93.69 83 ASP A O 1
ATOM 691 N N . SER A 1 84 ? -11.946 -10.760 10.853 1.00 94.81 84 SER A N 1
ATOM 692 C CA . SER A 1 84 ? -11.516 -11.444 12.058 1.00 94.81 84 SER A CA 1
ATOM 693 C C . SER A 1 84 ? -10.019 -11.247 12.275 1.00 94.81 84 SER A C 1
ATOM 695 O O . SER A 1 84 ? -9.584 -10.964 13.389 1.00 94.81 84 SER A O 1
ATOM 697 N N . LEU A 1 85 ? -9.225 -11.308 11.199 1.00 96.56 85 LEU A N 1
ATOM 698 C CA . LEU A 1 85 ? -7.793 -11.017 11.246 1.00 96.56 85 LEU A CA 1
ATOM 699 C C . LEU A 1 85 ? -7.533 -9.532 11.541 1.00 96.56 85 LEU A C 1
ATOM 701 O O . LEU A 1 85 ? -6.632 -9.205 12.311 1.00 96.56 85 LEU A O 1
ATOM 705 N N . PHE A 1 86 ? -8.333 -8.629 10.973 1.00 97.06 86 PHE A N 1
ATOM 706 C CA . PHE A 1 86 ? -8.256 -7.199 11.265 1.00 97.06 86 PHE A CA 1
ATOM 707 C C . PHE A 1 86 ? -8.540 -6.905 12.747 1.00 97.06 86 PHE A C 1
ATOM 709 O O . PHE A 1 86 ? -7.761 -6.197 13.390 1.00 97.06 86 PHE A O 1
ATOM 716 N N . PHE A 1 87 ? -9.596 -7.488 13.321 1.00 96.19 87 PHE A N 1
ATOM 717 C CA . PHE A 1 87 ? -9.892 -7.344 14.749 1.00 96.19 87 PHE A CA 1
ATOM 718 C C . PHE A 1 87 ? -8.822 -7.989 15.629 1.00 96.19 87 PHE A C 1
ATOM 720 O O . PHE A 1 87 ? -8.429 -7.390 16.629 1.00 96.19 87 PHE A O 1
ATOM 727 N N . GLN A 1 88 ? -8.292 -9.150 15.239 1.00 95.69 88 GLN A N 1
ATOM 728 C CA . GLN A 1 88 ? -7.205 -9.807 15.963 1.00 95.69 88 GLN A CA 1
ATOM 729 C C . GLN A 1 88 ? -5.949 -8.930 16.019 1.00 95.69 88 GLN A C 1
ATOM 731 O O . GLN A 1 88 ? -5.347 -8.781 17.078 1.00 95.69 88 GLN A O 1
ATOM 736 N N . ILE A 1 89 ? -5.590 -8.276 14.912 1.00 96.00 89 ILE A N 1
ATOM 737 C CA . ILE A 1 89 ? -4.472 -7.326 14.873 1.00 96.00 89 ILE A CA 1
ATOM 738 C C . ILE A 1 89 ? -4.711 -6.174 15.846 1.00 96.00 89 ILE A C 1
ATOM 740 O O . ILE A 1 89 ? -3.834 -5.863 16.645 1.00 96.00 89 ILE A O 1
ATOM 744 N N . ILE A 1 90 ? -5.899 -5.561 15.828 1.00 95.00 90 ILE A N 1
ATOM 745 C CA . ILE A 1 90 ? -6.230 -4.476 16.765 1.00 95.00 90 ILE A CA 1
ATOM 746 C C . ILE A 1 90 ? -6.152 -4.968 18.214 1.00 95.00 90 ILE A C 1
ATOM 748 O O . ILE A 1 90 ? -5.645 -4.254 19.076 1.00 95.00 90 ILE A O 1
ATOM 752 N N . LEU A 1 91 ? -6.618 -6.186 18.486 1.00 93.19 91 LEU A N 1
ATOM 753 C CA . LEU A 1 91 ? -6.575 -6.802 19.807 1.00 93.19 91 LEU A CA 1
ATOM 754 C C . LEU A 1 91 ? -5.136 -7.002 20.312 1.00 93.19 91 LEU A C 1
ATOM 756 O O . LEU A 1 91 ? -4.866 -6.697 21.477 1.00 93.19 91 LEU A O 1
ATOM 760 N N . GLU A 1 92 ? -4.241 -7.478 19.444 1.00 92.56 92 GLU A N 1
ATOM 761 C CA . GLU A 1 92 ? -2.842 -7.832 19.735 1.00 92.56 92 GLU A CA 1
ATOM 762 C C . GLU A 1 92 ? -1.876 -6.639 19.768 1.00 92.56 92 GLU A C 1
ATOM 764 O O . GLU A 1 92 ? -0.752 -6.776 20.255 1.00 92.56 92 GLU A O 1
ATOM 769 N N . ILE A 1 93 ? -2.288 -5.465 19.276 1.00 91.31 93 ILE A N 1
ATOM 770 C CA . ILE A 1 93 ? -1.484 -4.243 19.384 1.00 91.31 93 ILE A CA 1
ATOM 771 C C . ILE A 1 93 ? -1.133 -3.973 20.855 1.00 91.31 93 ILE A C 1
ATOM 773 O O . ILE A 1 93 ? -1.991 -4.022 21.738 1.00 91.31 93 ILE A O 1
ATOM 777 N N . GLN A 1 94 ? 0.136 -3.641 21.104 1.00 88.81 94 GLN A N 1
ATOM 778 C CA . GLN A 1 94 ? 0.640 -3.359 22.446 1.00 88.81 94 GLN A CA 1
ATOM 779 C C . GLN A 1 94 ? -0.169 -2.242 23.136 1.00 88.81 94 GLN A C 1
ATOM 781 O O . GLN A 1 94 ? -0.517 -1.251 22.484 1.00 88.81 94 GLN A O 1
ATOM 786 N N . PRO A 1 95 ? -0.426 -2.331 24.455 1.00 87.00 95 PRO A N 1
ATOM 787 C CA . PRO A 1 95 ? -1.303 -1.386 25.153 1.00 87.00 95 PRO A CA 1
ATOM 788 C C . PRO A 1 95 ? -0.849 0.075 25.031 1.00 87.00 95 PRO A C 1
ATOM 790 O O . PRO A 1 95 ? -1.673 0.968 24.869 1.00 87.00 95 PRO A O 1
ATOM 793 N N . ASP A 1 96 ? 0.462 0.328 25.038 1.00 85.44 96 ASP A N 1
ATOM 794 C CA . ASP A 1 96 ? 1.011 1.683 24.903 1.00 85.44 96 ASP A CA 1
ATOM 795 C C . ASP A 1 96 ? 0.710 2.336 23.550 1.00 85.44 96 ASP A C 1
ATOM 797 O O . ASP A 1 96 ? 0.582 3.559 23.471 1.00 85.44 96 ASP A O 1
ATOM 801 N N . LEU A 1 97 ? 0.553 1.534 22.495 1.00 87.50 97 LEU A N 1
ATOM 802 C CA . LEU A 1 97 ? 0.159 2.020 21.176 1.00 87.50 97 LEU A CA 1
ATOM 803 C C . LEU A 1 97 ? -1.329 2.394 21.158 1.00 87.50 97 LEU A C 1
ATOM 805 O O . LEU A 1 97 ? -1.708 3.348 20.480 1.00 87.50 97 LEU A O 1
ATOM 809 N N . LYS A 1 98 ? -2.165 1.699 21.944 1.00 86.94 98 LYS A N 1
ATOM 810 C CA . LYS A 1 98 ? -3.618 1.930 22.037 1.00 86.94 98 LYS A CA 1
ATOM 811 C C . LYS A 1 98 ? -4.010 3.213 22.778 1.00 86.94 98 LYS A C 1
ATOM 813 O O . LYS A 1 98 ? -5.200 3.486 22.885 1.00 86.94 98 LYS A O 1
ATOM 818 N N . LYS A 1 99 ? -3.050 4.030 23.229 1.00 86.19 99 LYS A N 1
ATOM 819 C CA . LYS A 1 99 ? -3.318 5.366 23.799 1.00 86.19 99 LYS A CA 1
ATOM 820 C C . LYS A 1 99 ? -4.024 6.300 22.809 1.00 86.19 99 LYS A C 1
ATOM 822 O O . LYS A 1 99 ? -4.804 7.144 23.235 1.00 86.19 99 LYS A O 1
ATOM 827 N N . ASP A 1 100 ? -3.779 6.126 21.509 1.00 88.62 100 ASP A N 1
ATOM 828 C CA . ASP A 1 100 ? -4.515 6.798 20.431 1.00 88.62 100 ASP A CA 1
ATOM 829 C C . ASP A 1 100 ? -5.070 5.753 19.440 1.00 88.62 100 ASP A C 1
ATOM 831 O O . ASP A 1 100 ? -4.472 5.474 18.391 1.00 88.62 100 ASP A O 1
ATOM 835 N N . PRO A 1 101 ? -6.202 5.111 19.780 1.00 90.94 101 PRO A N 1
ATOM 836 C CA . PRO A 1 101 ? -6.729 3.997 19.000 1.00 90.94 101 PRO A CA 1
ATOM 837 C C . PRO A 1 101 ? -7.288 4.453 17.645 1.00 90.94 101 PRO A C 1
ATOM 839 O O . PRO A 1 101 ? -7.222 3.709 16.667 1.00 90.94 101 PRO A O 1
ATOM 842 N N . ILE A 1 102 ? -7.789 5.688 17.553 1.00 92.81 102 ILE A N 1
ATOM 843 C CA . ILE A 1 102 ? -8.346 6.251 16.315 1.00 92.81 102 ILE A CA 1
ATOM 844 C C . ILE A 1 102 ? -7.238 6.401 15.278 1.00 92.81 102 ILE A C 1
ATOM 846 O O . ILE A 1 102 ? -7.406 5.999 14.123 1.00 92.81 102 ILE A O 1
ATOM 850 N N . LEU A 1 103 ? -6.086 6.935 15.691 1.00 91.81 103 LEU A N 1
ATOM 851 C CA . LEU A 1 103 ? -4.936 7.097 14.816 1.00 91.81 103 LEU A CA 1
ATOM 852 C C . LEU A 1 103 ? -4.420 5.747 14.298 1.00 91.81 103 LEU A C 1
ATOM 854 O O . LEU A 1 103 ? -4.169 5.609 13.098 1.00 91.81 103 LEU A O 1
ATOM 858 N N . LEU A 1 104 ? -4.305 4.741 15.172 1.00 92.69 104 LEU A N 1
ATOM 859 C CA . LEU A 1 104 ? -3.890 3.386 14.790 1.00 92.69 104 LEU A CA 1
ATOM 860 C C . LEU A 1 104 ? -4.822 2.767 13.744 1.00 92.69 104 LEU A C 1
ATOM 862 O O . LEU A 1 104 ? -4.363 2.333 12.686 1.00 92.69 104 LEU A O 1
ATOM 866 N N . ILE A 1 105 ? -6.128 2.763 14.025 1.00 94.75 105 ILE A N 1
ATOM 867 C CA . ILE A 1 105 ? -7.148 2.207 13.127 1.00 94.75 105 ILE A CA 1
ATOM 868 C C . ILE A 1 105 ? -7.105 2.937 11.787 1.00 94.75 105 ILE A C 1
ATOM 870 O O . ILE A 1 105 ? -7.103 2.302 10.734 1.00 94.75 105 ILE A O 1
ATOM 874 N N . THR A 1 106 ? -6.980 4.265 11.816 1.00 93.62 106 THR A N 1
ATOM 875 C CA . THR A 1 106 ? -6.891 5.091 10.609 1.00 93.62 106 THR A CA 1
ATOM 876 C C . THR A 1 106 ? -5.680 4.722 9.752 1.00 93.62 106 THR A C 1
ATOM 878 O O . THR A 1 106 ? -5.818 4.619 8.534 1.00 93.62 106 THR A O 1
ATOM 881 N N . TYR A 1 107 ? -4.505 4.468 10.342 1.00 94.75 107 TYR A N 1
ATOM 882 C CA . TYR A 1 107 ? -3.332 4.027 9.577 1.00 94.75 107 TYR A CA 1
ATOM 883 C C . TYR A 1 107 ? -3.553 2.682 8.886 1.00 94.75 107 TYR A C 1
ATOM 885 O O . TYR A 1 107 ? -3.296 2.571 7.684 1.00 94.75 107 TYR A O 1
ATOM 893 N N . ILE A 1 108 ? -4.059 1.686 9.619 1.00 96.00 108 ILE A N 1
ATOM 894 C CA . ILE A 1 108 ? -4.314 0.347 9.073 1.00 96.00 108 ILE A CA 1
ATOM 895 C C . ILE A 1 108 ? -5.353 0.430 7.945 1.00 96.00 108 ILE A C 1
ATOM 897 O O . ILE A 1 108 ? -5.108 -0.036 6.832 1.00 96.00 108 ILE A O 1
ATOM 901 N N . VAL A 1 109 ? -6.493 1.079 8.202 1.00 96.25 109 VAL A N 1
ATOM 902 C CA . VAL A 1 109 ? -7.595 1.224 7.239 1.00 96.25 109 VAL A CA 1
ATOM 903 C C . VAL A 1 109 ? -7.143 1.960 5.981 1.00 96.25 109 VAL A C 1
ATOM 905 O O . VAL A 1 109 ? -7.486 1.542 4.873 1.00 96.25 109 VAL A O 1
ATOM 908 N N . ASN A 1 110 ? -6.371 3.042 6.123 1.00 95.31 110 ASN A N 1
ATOM 909 C CA . ASN A 1 110 ? -5.893 3.823 4.982 1.00 95.31 110 ASN A CA 1
ATOM 910 C C . ASN A 1 110 ? -4.994 3.004 4.056 1.00 95.31 110 ASN A C 1
ATOM 912 O O . ASN A 1 110 ? -5.074 3.173 2.839 1.00 95.31 110 ASN A O 1
ATOM 916 N N . VAL A 1 111 ? -4.156 2.129 4.614 1.00 95.75 111 VAL A N 1
ATOM 917 C CA . VAL A 1 111 ? -3.317 1.230 3.818 1.00 95.75 111 VAL A CA 1
ATOM 918 C C . VAL A 1 111 ? -4.161 0.152 3.150 1.00 95.75 111 VAL A C 1
ATOM 920 O O . VAL A 1 111 ? -4.127 0.040 1.926 1.00 95.75 111 VAL A O 1
ATOM 923 N N . ILE A 1 112 ? -4.991 -0.569 3.908 1.00 95.75 112 ILE A N 1
ATOM 924 C CA . ILE A 1 112 ? -5.848 -1.639 3.369 1.00 95.75 112 ILE A CA 1
ATOM 925 C C . ILE A 1 112 ? -6.756 -1.125 2.247 1.00 95.75 112 ILE A C 1
ATOM 927 O O . ILE A 1 112 ? -6.933 -1.799 1.236 1.00 95.75 112 ILE A O 1
ATOM 931 N N . SER A 1 113 ? -7.292 0.091 2.383 1.00 93.81 113 SER A N 1
ATOM 932 C CA . SER A 1 113 ? -8.177 0.702 1.382 1.00 93.81 113 SER A CA 1
ATOM 933 C C . SER A 1 113 ? -7.490 1.002 0.044 1.00 93.81 113 SER A C 1
ATOM 935 O O . SER A 1 113 ? -8.179 1.246 -0.943 1.00 93.81 113 SER A O 1
ATOM 937 N N . LYS A 1 114 ? -6.152 1.027 0.009 1.00 93.25 114 LYS A N 1
ATOM 938 C CA . LYS A 1 114 ? -5.333 1.319 -1.181 1.00 93.25 114 LYS A CA 1
ATOM 939 C C . LYS A 1 114 ? -4.601 0.090 -1.730 1.00 93.25 114 LYS A C 1
ATOM 941 O O . LYS A 1 114 ? -3.906 0.201 -2.747 1.00 93.25 114 LYS A O 1
ATOM 946 N N . LEU A 1 115 ? -4.706 -1.044 -1.042 1.00 93.44 115 LEU A N 1
ATOM 947 C CA . LEU A 1 115 ? -4.157 -2.316 -1.487 1.00 93.44 115 LEU A CA 1
ATOM 948 C C . LEU A 1 115 ? -5.107 -2.997 -2.468 1.00 93.44 115 LEU A C 1
ATOM 950 O O . LEU A 1 115 ? -6.327 -2.922 -2.327 1.00 93.44 115 LEU A O 1
ATOM 954 N N . GLU A 1 116 ? -4.520 -3.690 -3.437 1.00 90.75 116 GLU A N 1
ATOM 955 C CA . GLU A 1 116 ? -5.237 -4.653 -4.269 1.00 90.75 116 GLU A CA 1
ATOM 956 C C . GLU A 1 116 ? -5.761 -5.799 -3.397 1.00 90.75 116 GLU A C 1
ATOM 958 O O . GLU A 1 116 ? -5.117 -6.178 -2.413 1.00 90.75 116 GLU A O 1
ATOM 963 N N . ASP A 1 117 ? -6.919 -6.356 -3.756 1.00 90.50 117 ASP A N 1
ATOM 964 C CA . ASP A 1 117 ? -7.617 -7.349 -2.931 1.00 90.50 117 ASP A CA 1
ATOM 965 C C . ASP A 1 117 ? -6.732 -8.560 -2.603 1.00 90.50 117 ASP A C 1
ATOM 967 O O . ASP A 1 117 ? -6.643 -8.969 -1.446 1.00 90.50 117 ASP A O 1
ATOM 971 N N . GLU A 1 118 ? -5.971 -9.046 -3.585 1.00 91.25 118 GLU A N 1
ATOM 972 C CA . GLU A 1 118 ? -5.034 -10.166 -3.438 1.00 91.25 118 GLU A CA 1
ATOM 973 C C . GLU A 1 118 ? -3.854 -9.896 -2.485 1.00 91.25 118 GLU A C 1
ATOM 975 O O . GLU A 1 118 ? -3.211 -10.833 -2.011 1.00 91.25 118 GLU A O 1
ATOM 980 N N . LYS A 1 119 ? -3.544 -8.628 -2.177 1.00 93.88 119 LYS A N 1
ATOM 981 C CA . LYS A 1 119 ? -2.437 -8.261 -1.274 1.00 93.88 119 LYS A CA 1
ATOM 982 C C . LYS A 1 119 ? -2.887 -8.053 0.168 1.00 93.88 119 LYS A C 1
ATOM 984 O O . LYS A 1 119 ? -2.048 -8.105 1.069 1.00 93.88 119 LYS A O 1
ATOM 989 N N . LYS A 1 120 ? -4.183 -7.822 0.411 1.00 95.50 120 LYS A N 1
ATOM 990 C CA . LYS A 1 120 ? -4.713 -7.473 1.741 1.00 95.50 120 LYS A CA 1
ATOM 991 C C . LYS A 1 120 ? -4.433 -8.553 2.783 1.00 95.50 120 LYS A C 1
ATOM 993 O O . LYS A 1 120 ? -3.960 -8.237 3.870 1.00 95.50 120 LYS A O 1
ATOM 998 N N . GLU A 1 121 ? -4.672 -9.819 2.446 1.00 95.69 121 GLU A N 1
ATOM 999 C CA . GLU A 1 121 ? -4.451 -10.939 3.368 1.00 95.69 121 GLU A CA 1
ATOM 1000 C C . GLU A 1 121 ? -2.975 -11.062 3.764 1.00 95.69 121 GLU A C 1
ATOM 1002 O O . GLU A 1 121 ? -2.646 -11.139 4.949 1.00 95.69 121 GLU A O 1
ATOM 1007 N N . ILE A 1 122 ? -2.075 -11.032 2.776 1.00 95.00 122 ILE A N 1
ATOM 1008 C CA . ILE A 1 122 ? -0.628 -11.124 3.006 1.00 95.00 122 ILE A CA 1
ATOM 1009 C C . ILE A 1 122 ? -0.154 -9.943 3.854 1.00 95.00 122 ILE A C 1
ATOM 1011 O O . ILE A 1 122 ? 0.616 -10.140 4.794 1.00 95.00 122 ILE A O 1
ATOM 1015 N N . PHE A 1 123 ? -0.625 -8.729 3.559 1.00 97.00 123 PHE A N 1
ATOM 1016 C CA . PHE A 1 123 ? -0.309 -7.538 4.343 1.00 97.00 123 PHE A CA 1
ATOM 1017 C C . PHE A 1 123 ? -0.718 -7.703 5.811 1.00 97.00 123 PHE A C 1
ATOM 1019 O O . PHE A 1 123 ? 0.112 -7.501 6.697 1.00 97.00 123 PHE A O 1
ATOM 1026 N N . LEU A 1 124 ? -1.962 -8.115 6.075 1.00 97.38 124 LEU A N 1
ATOM 1027 C CA . LEU A 1 124 ? -2.466 -8.295 7.436 1.00 97.38 124 LEU A CA 1
ATOM 1028 C C . LEU A 1 124 ? -1.694 -9.390 8.185 1.00 97.38 124 LEU A C 1
ATOM 1030 O O . LEU A 1 124 ? -1.253 -9.159 9.308 1.00 97.38 124 LEU A O 1
ATOM 1034 N N . LYS A 1 125 ? -1.441 -10.542 7.551 1.00 96.94 125 LYS A N 1
ATOM 1035 C CA . LYS A 1 125 ? -0.644 -11.631 8.146 1.00 96.94 125 LYS A CA 1
ATOM 1036 C C . LYS A 1 125 ? 0.779 -11.185 8.485 1.00 96.94 125 LYS A C 1
ATOM 1038 O O . LYS A 1 125 ? 1.292 -11.502 9.558 1.00 96.94 125 LYS A O 1
ATOM 1043 N N . ARG A 1 126 ? 1.420 -10.420 7.594 1.00 97.12 126 ARG A N 1
ATOM 1044 C CA . ARG A 1 126 ? 2.750 -9.848 7.848 1.00 97.12 126 ARG A CA 1
ATOM 1045 C C . ARG A 1 126 ? 2.713 -8.852 9.000 1.00 97.12 126 ARG A C 1
ATOM 1047 O O . ARG A 1 126 ? 3.554 -8.955 9.888 1.00 97.12 126 ARG A O 1
ATOM 1054 N N . LEU A 1 127 ? 1.735 -7.945 9.022 1.00 97.69 127 LEU A N 1
ATOM 1055 C CA . LEU A 1 127 ? 1.572 -6.989 10.115 1.00 97.69 127 LEU A CA 1
ATOM 1056 C C . LEU A 1 127 ? 1.424 -7.727 11.445 1.00 97.69 127 LEU A C 1
ATOM 1058 O O . LEU A 1 127 ? 2.214 -7.471 12.348 1.00 97.69 127 LEU A O 1
ATOM 1062 N N . GLN A 1 128 ? 0.511 -8.700 11.518 1.00 97.12 128 GLN A N 1
ATOM 1063 C CA . GLN A 1 128 ? 0.296 -9.529 12.703 1.00 97.12 128 GLN A CA 1
ATOM 1064 C C . GLN A 1 128 ? 1.600 -10.166 13.205 1.00 97.12 128 GLN A C 1
ATOM 1066 O O . GLN A 1 128 ? 1.929 -10.061 14.383 1.00 97.12 128 GLN A O 1
ATOM 1071 N N . SER A 1 129 ? 2.393 -10.756 12.302 1.00 96.88 129 SER A N 1
ATOM 1072 C CA . SER A 1 129 ? 3.624 -11.476 12.660 1.00 96.88 129 SER A CA 1
ATOM 1073 C C . SER A 1 129 ? 4.709 -10.621 13.326 1.00 96.88 129 SER A C 1
ATOM 1075 O O . SER A 1 129 ? 5.575 -11.165 14.008 1.00 96.88 129 SER A O 1
ATOM 1077 N N . VAL A 1 130 ? 4.670 -9.296 13.150 1.00 96.19 130 VAL A N 1
ATOM 1078 C CA . VAL A 1 130 ? 5.675 -8.370 13.694 1.00 96.19 130 VAL A CA 1
ATOM 1079 C C . VAL A 1 130 ? 5.132 -7.488 14.826 1.00 96.19 130 VAL A C 1
ATOM 1081 O O . VAL A 1 130 ? 5.923 -6.835 15.502 1.00 96.19 130 VAL A O 1
ATOM 1084 N N . LEU A 1 131 ? 3.816 -7.497 15.098 1.00 94.00 131 LEU A N 1
ATOM 1085 C CA . LEU A 1 131 ? 3.166 -6.614 16.086 1.00 94.00 131 LEU A CA 1
ATOM 1086 C C . LEU A 1 131 ? 3.849 -6.612 17.456 1.00 94.00 131 LEU A C 1
ATOM 1088 O O . LEU A 1 131 ? 4.039 -5.551 18.045 1.00 94.00 131 LEU A O 1
ATOM 1092 N N . LEU A 1 132 ? 4.246 -7.789 17.949 1.00 92.44 132 LEU A N 1
ATOM 1093 C CA . LEU A 1 132 ? 4.836 -7.950 19.282 1.00 92.44 132 LEU A CA 1
ATOM 1094 C C . LEU A 1 132 ? 6.170 -7.210 19.457 1.00 92.44 132 LEU A C 1
ATOM 1096 O O . LEU A 1 132 ? 6.571 -6.938 20.586 1.00 92.44 132 LEU A O 1
ATOM 1100 N N . TRP A 1 133 ? 6.841 -6.875 18.356 1.00 94.38 133 TRP A N 1
ATOM 1101 C CA . TRP A 1 133 ? 8.143 -6.210 18.344 1.00 94.38 133 TRP A CA 1
ATOM 1102 C C . TRP A 1 133 ? 8.044 -4.690 18.191 1.00 94.38 133 TRP A C 1
ATOM 1104 O O . TRP A 1 133 ? 9.056 -3.995 18.283 1.00 94.38 133 TRP A O 1
ATOM 1114 N N . ILE A 1 134 ? 6.839 -4.172 17.945 1.00 94.50 134 ILE A N 1
ATOM 1115 C CA . ILE A 1 134 ? 6.574 -2.745 17.785 1.00 94.50 134 ILE A CA 1
ATOM 1116 C C . ILE A 1 134 ? 6.261 -2.156 19.159 1.00 94.50 134 ILE A C 1
ATOM 1118 O O . ILE A 1 134 ? 5.287 -2.546 19.801 1.00 94.50 134 ILE A O 1
ATOM 1122 N N . GLN A 1 135 ? 7.068 -1.196 19.601 1.00 91.56 135 GLN A N 1
ATOM 1123 C CA . GLN A 1 135 ? 6.954 -0.596 20.932 1.00 91.56 135 GLN A CA 1
ATOM 1124 C C . GLN A 1 135 ? 6.397 0.826 20.878 1.00 91.56 135 GLN A C 1
ATOM 1126 O O . GLN A 1 135 ? 5.747 1.276 21.818 1.00 91.56 135 GLN A O 1
ATOM 1131 N N . THR A 1 136 ? 6.628 1.545 19.776 1.00 92.06 136 THR A N 1
ATOM 1132 C CA . THR A 1 136 ? 6.220 2.951 19.640 1.00 92.06 136 THR A CA 1
ATOM 1133 C C . THR A 1 136 ? 5.320 3.200 18.435 1.00 92.06 136 THR A C 1
ATOM 1135 O O . THR A 1 136 ? 5.356 2.487 17.431 1.00 92.06 136 THR A O 1
ATOM 1138 N N . ILE A 1 137 ? 4.516 4.267 18.502 1.00 91.25 137 ILE A N 1
ATOM 1139 C CA . ILE A 1 137 ? 3.660 4.674 17.380 1.00 91.25 137 ILE A CA 1
ATOM 1140 C C . ILE A 1 137 ? 4.487 5.035 16.138 1.00 91.25 137 ILE A C 1
ATOM 1142 O O . ILE A 1 137 ? 4.047 4.813 15.013 1.00 91.25 137 ILE A O 1
ATOM 1146 N N . SER A 1 138 ? 5.697 5.565 16.329 1.00 91.44 138 SER A N 1
ATOM 1147 C CA . SER A 1 138 ? 6.622 5.870 15.237 1.00 91.44 138 SER A CA 1
ATOM 1148 C C . SER A 1 138 ? 7.072 4.595 14.526 1.00 91.44 138 SER A C 1
ATOM 1150 O O . SER A 1 138 ? 6.988 4.525 13.303 1.00 91.44 138 SER A O 1
ATOM 1152 N N . GLU A 1 139 ? 7.458 3.560 15.275 1.00 94.50 139 GLU A N 1
ATOM 1153 C CA . GLU A 1 139 ? 7.782 2.245 14.708 1.00 94.50 139 GLU A CA 1
ATOM 1154 C C . GLU A 1 139 ? 6.578 1.636 13.989 1.00 94.50 139 GLU A C 1
ATOM 1156 O O . GLU A 1 139 ? 6.725 1.141 12.876 1.00 94.50 139 GLU A O 1
ATOM 1161 N N . PHE A 1 140 ? 5.378 1.738 14.567 1.00 94.88 140 PHE A N 1
ATOM 1162 C CA . PHE A 1 140 ? 4.155 1.235 13.945 1.00 94.88 140 PHE A CA 1
ATOM 1163 C C . PHE A 1 140 ? 3.902 1.867 12.569 1.00 94.88 140 PHE A C 1
ATOM 1165 O O . PHE A 1 140 ? 3.665 1.157 11.591 1.00 94.88 140 PHE A O 1
ATOM 1172 N N . LYS A 1 141 ? 4.016 3.200 12.464 1.00 94.12 141 LYS A N 1
ATOM 1173 C CA . LYS A 1 141 ? 3.873 3.927 11.188 1.00 94.12 141 LYS A CA 1
ATOM 1174 C C . LYS A 1 141 ? 4.903 3.473 10.157 1.00 94.12 141 LYS A C 1
ATOM 1176 O O . LYS A 1 141 ? 4.563 3.312 8.983 1.00 94.12 141 LYS A O 1
ATOM 1181 N N . LEU A 1 142 ? 6.147 3.267 10.588 1.00 94.88 142 LEU A N 1
ATOM 1182 C CA . LEU A 1 142 ? 7.230 2.823 9.714 1.00 94.88 142 LEU A CA 1
ATOM 1183 C C . LEU A 1 142 ? 7.025 1.387 9.236 1.00 94.88 142 LEU A C 1
ATOM 1185 O O . LEU A 1 142 ? 7.148 1.138 8.041 1.00 94.88 142 LEU A O 1
ATOM 1189 N N . VAL A 1 143 ? 6.639 0.468 10.122 1.00 96.00 143 VAL A N 1
ATOM 1190 C CA . VAL A 1 143 ? 6.353 -0.927 9.762 1.00 96.00 143 VAL A CA 1
ATOM 1191 C C . VAL A 1 143 ? 5.165 -1.018 8.808 1.00 96.00 143 VAL A C 1
ATOM 1193 O O . VAL A 1 143 ? 5.264 -1.695 7.789 1.00 96.00 143 VAL A O 1
ATOM 1196 N N . ILE A 1 144 ? 4.071 -0.295 9.067 1.00 96.31 144 ILE A N 1
ATOM 1197 C CA . ILE A 1 144 ? 2.933 -0.243 8.138 1.00 96.31 144 ILE A CA 1
ATOM 1198 C C . ILE A 1 144 ? 3.366 0.273 6.765 1.00 96.31 144 ILE A C 1
ATOM 1200 O O . ILE A 1 144 ? 3.000 -0.312 5.748 1.00 96.31 144 ILE A O 1
ATOM 1204 N N . SER A 1 145 ? 4.160 1.344 6.726 1.00 95.62 145 SER A N 1
ATOM 1205 C CA . SER A 1 145 ? 4.635 1.931 5.469 1.00 95.62 145 SER A CA 1
ATOM 1206 C C . SER A 1 145 ? 5.568 0.974 4.717 1.00 95.62 145 SER A C 1
ATOM 1208 O O . SER A 1 145 ? 5.458 0.835 3.502 1.00 95.62 145 SER A O 1
ATOM 1210 N N . LEU A 1 146 ? 6.427 0.250 5.439 1.00 96.06 146 LEU A N 1
ATOM 1211 C CA . LEU A 1 146 ? 7.317 -0.775 4.895 1.00 96.06 146 LEU A CA 1
ATOM 1212 C C . LEU A 1 146 ? 6.546 -1.957 4.304 1.00 96.06 146 LEU A C 1
ATOM 1214 O O . LEU A 1 146 ? 6.862 -2.423 3.213 1.00 96.06 146 LEU A O 1
ATOM 1218 N N . LEU A 1 147 ? 5.504 -2.420 4.992 1.00 96.44 147 LEU A N 1
ATOM 1219 C CA . LEU A 1 147 ? 4.635 -3.477 4.484 1.00 96.44 147 LEU A CA 1
ATOM 1220 C C . LEU A 1 147 ? 3.774 -3.000 3.310 1.00 96.44 147 LEU A C 1
ATOM 1222 O O . LEU A 1 147 ? 3.496 -3.794 2.414 1.00 96.44 147 LEU A O 1
ATOM 1226 N N . PHE A 1 148 ? 3.383 -1.723 3.278 1.00 95.75 148 PHE A N 1
ATOM 1227 C CA . PHE A 1 148 ? 2.666 -1.134 2.146 1.00 95.75 148 PHE A CA 1
ATOM 1228 C C . PHE A 1 148 ? 3.551 -1.078 0.898 1.00 95.75 148 PHE A C 1
ATOM 1230 O O . PHE A 1 148 ? 3.132 -1.518 -0.172 1.00 95.75 148 PHE A O 1
ATOM 1237 N N . TRP A 1 149 ? 4.803 -0.647 1.065 1.00 95.25 149 TRP A N 1
ATOM 1238 C CA . TRP A 1 149 ? 5.838 -0.715 0.035 1.00 95.25 149 TRP A CA 1
ATOM 1239 C C . TRP A 1 149 ? 6.030 -2.148 -0.483 1.00 95.25 149 TRP A C 1
ATOM 1241 O O . TRP A 1 149 ? 5.831 -2.404 -1.671 1.00 95.25 149 TRP A O 1
ATOM 1251 N N . ALA A 1 150 ? 6.267 -3.105 0.420 1.00 93.75 150 ALA A N 1
ATOM 1252 C CA . ALA A 1 150 ? 6.431 -4.527 0.099 1.00 93.75 150 ALA A CA 1
ATOM 1253 C C . ALA A 1 150 ? 5.161 -5.208 -0.458 1.00 93.75 150 ALA A C 1
ATOM 1255 O O . ALA A 1 150 ? 5.195 -6.390 -0.810 1.00 93.75 150 ALA A O 1
ATOM 1256 N N . SER A 1 151 ? 4.040 -4.484 -0.509 1.00 94.25 151 SER A N 1
ATOM 1257 C CA . SER A 1 151 ? 2.779 -4.899 -1.133 1.00 94.25 151 SER A CA 1
ATOM 1258 C C . SER A 1 151 ? 2.552 -4.232 -2.499 1.00 94.25 151 SER A C 1
ATOM 1260 O O . SER A 1 151 ? 1.435 -4.257 -3.010 1.00 94.25 151 SER A O 1
ATOM 1262 N N . GLY A 1 152 ? 3.597 -3.649 -3.096 1.00 91.75 152 GLY A N 1
ATOM 1263 C CA . GLY A 1 152 ? 3.581 -3.138 -4.467 1.00 91.75 152 GLY A CA 1
ATOM 1264 C C . GLY A 1 152 ? 3.362 -1.632 -4.594 1.00 91.75 152 GLY A C 1
ATOM 1265 O O . GLY A 1 152 ? 2.837 -1.184 -5.612 1.00 91.75 152 GLY A O 1
ATOM 1266 N N . LYS A 1 153 ? 3.751 -0.849 -3.580 1.00 93.75 153 LYS A N 1
ATOM 1267 C CA . LYS A 1 153 ? 3.694 0.625 -3.595 1.00 93.75 153 LYS A CA 1
ATOM 1268 C C . LYS A 1 153 ? 5.102 1.232 -3.620 1.00 93.75 153 LYS A C 1
ATOM 1270 O O . LYS A 1 153 ? 5.579 1.719 -2.587 1.00 93.75 153 LYS A O 1
ATOM 1275 N N . PRO A 1 154 ? 5.805 1.153 -4.766 1.00 93.06 154 PRO A N 1
ATOM 1276 C CA . PRO A 1 154 ? 7.216 1.532 -4.885 1.00 93.06 154 PRO A CA 1
ATOM 1277 C C . PRO A 1 154 ? 7.492 3.003 -4.546 1.00 93.06 154 PRO A C 1
ATOM 1279 O O . PRO A 1 154 ? 8.598 3.337 -4.124 1.00 93.06 154 PRO A O 1
ATOM 1282 N N . GLU A 1 155 ? 6.493 3.882 -4.660 1.00 92.38 155 GLU A N 1
ATOM 1283 C CA . GLU A 1 155 ? 6.603 5.311 -4.353 1.00 92.38 155 GLU A CA 1
ATOM 1284 C C . GLU A 1 155 ? 6.978 5.601 -2.888 1.00 92.38 155 GLU A C 1
ATOM 1286 O O . GLU A 1 155 ? 7.512 6.662 -2.572 1.00 92.38 155 GLU A O 1
ATOM 1291 N N . TYR A 1 156 ? 6.767 4.645 -1.978 1.00 92.56 156 TYR A N 1
ATOM 1292 C CA . TYR A 1 156 ? 7.118 4.801 -0.564 1.00 92.56 156 TYR A CA 1
ATOM 1293 C C . TYR A 1 156 ? 8.592 4.495 -0.261 1.00 92.56 156 TYR A C 1
ATOM 1295 O O . TYR A 1 156 ? 9.083 4.900 0.798 1.00 92.56 156 TYR A O 1
ATOM 1303 N N . ARG A 1 157 ? 9.318 3.820 -1.165 1.00 92.25 157 ARG A N 1
ATOM 1304 C CA . ARG A 1 157 ? 10.674 3.293 -0.920 1.00 92.25 157 ARG A CA 1
ATOM 1305 C C . ARG A 1 157 ? 11.665 4.361 -0.462 1.00 92.25 157 ARG A C 1
ATOM 1307 O O . ARG A 1 157 ? 12.370 4.167 0.525 1.00 92.25 157 ARG A O 1
ATOM 1314 N N . GLU A 1 158 ? 11.707 5.500 -1.149 1.00 88.50 158 GLU A N 1
ATOM 1315 C CA . GLU A 1 158 ? 12.675 6.566 -0.852 1.00 88.50 158 GLU A CA 1
ATOM 1316 C C . GLU A 1 158 ? 12.451 7.170 0.537 1.00 88.50 158 GLU A C 1
ATOM 1318 O O . GLU A 1 158 ? 13.396 7.339 1.310 1.00 88.50 158 GLU A O 1
ATOM 1323 N N . SER A 1 159 ? 11.186 7.414 0.899 1.00 90.00 159 SER A N 1
ATOM 1324 C CA . SER A 1 159 ? 10.825 7.922 2.227 1.00 90.00 159 SER A CA 1
ATOM 1325 C C . SER A 1 159 ? 11.196 6.938 3.344 1.00 90.00 159 SER A C 1
ATOM 1327 O O . SER A 1 159 ? 11.638 7.342 4.423 1.00 90.00 159 SER A O 1
ATOM 1329 N N . LEU A 1 160 ? 11.085 5.635 3.063 1.00 92.62 160 LEU A N 1
ATOM 1330 C CA . LEU A 1 160 ? 11.441 4.568 3.991 1.00 92.62 160 LEU A CA 1
ATOM 1331 C C . LEU A 1 160 ? 12.949 4.436 4.175 1.00 92.62 160 LEU A C 1
ATOM 1333 O O . LEU A 1 160 ? 13.379 4.089 5.268 1.00 92.62 160 LEU A O 1
ATOM 1337 N N . GLN A 1 161 ? 13.761 4.735 3.158 1.00 90.19 161 GLN A N 1
ATOM 1338 C CA . GLN A 1 161 ? 15.212 4.568 3.235 1.00 90.19 161 GLN A CA 1
ATOM 1339 C C . GLN A 1 161 ? 15.823 5.344 4.403 1.00 90.19 161 GLN A C 1
ATOM 1341 O O . GLN A 1 161 ? 16.597 4.786 5.179 1.00 90.19 161 GLN A O 1
ATOM 1346 N N . LEU A 1 162 ? 15.477 6.623 4.557 1.00 85.44 162 LEU A N 1
ATOM 1347 C CA . LEU A 1 162 ? 15.992 7.433 5.663 1.00 85.44 162 LEU A CA 1
ATOM 1348 C C . LEU A 1 162 ? 15.402 6.980 6.998 1.00 85.44 162 LEU A C 1
ATOM 1350 O O . LEU A 1 162 ? 16.130 6.811 7.975 1.00 85.44 162 LEU A O 1
ATOM 1354 N N . ALA A 1 163 ? 14.095 6.729 7.027 1.00 90.19 163 ALA A N 1
ATOM 1355 C CA . ALA A 1 163 ? 13.392 6.423 8.259 1.00 90.19 163 ALA A CA 1
ATOM 1356 C C . ALA A 1 163 ? 13.683 5.014 8.803 1.00 90.19 163 ALA A C 1
ATOM 1358 O O . ALA A 1 163 ? 13.620 4.802 10.007 1.00 90.19 163 ALA A O 1
ATOM 1359 N N . PHE A 1 164 ? 14.069 4.053 7.962 1.00 92.75 164 PHE A N 1
ATOM 1360 C CA . PHE A 1 164 ? 14.394 2.699 8.410 1.00 92.75 164 PHE A CA 1
ATOM 1361 C C . PHE A 1 164 ? 15.591 2.675 9.368 1.00 92.75 164 PHE A C 1
ATOM 1363 O O . PHE A 1 164 ? 15.617 1.871 10.297 1.00 92.75 164 PHE A O 1
ATOM 1370 N N . HIS A 1 165 ? 16.548 3.596 9.204 1.00 88.75 165 HIS A N 1
ATOM 1371 C CA . HIS A 1 165 ? 17.723 3.687 10.075 1.00 88.75 165 HIS A CA 1
ATOM 1372 C C . HIS A 1 165 ? 17.358 4.013 11.529 1.00 88.75 165 HIS A C 1
ATOM 1374 O O . HIS A 1 165 ? 18.124 3.659 12.424 1.00 88.75 165 HIS A O 1
ATOM 1380 N N . THR A 1 166 ? 16.204 4.650 11.771 1.00 89.62 166 THR A N 1
ATOM 1381 C CA . THR A 1 166 ? 15.759 5.060 13.112 1.00 89.62 166 THR A CA 1
ATOM 1382 C C . THR A 1 166 ? 15.034 3.954 13.878 1.00 89.62 166 THR A C 1
ATOM 1384 O O . THR A 1 166 ? 14.769 4.123 15.068 1.00 89.62 166 THR A O 1
ATOM 1387 N N . LEU A 1 167 ? 14.723 2.824 13.229 1.00 92.44 167 LEU A N 1
ATOM 1388 C CA . LEU A 1 167 ? 14.124 1.671 13.897 1.00 92.44 167 LEU A CA 1
ATOM 1389 C C . LEU A 1 167 ? 15.093 1.055 14.905 1.00 92.44 167 LEU A C 1
ATOM 1391 O O . LEU A 1 167 ? 16.305 1.011 14.686 1.00 92.44 167 LEU A O 1
ATOM 1395 N N . ASN A 1 168 ? 14.543 0.513 15.989 1.00 92.56 168 ASN A N 1
ATOM 1396 C CA . ASN A 1 168 ? 15.338 -0.228 16.953 1.00 92.56 168 ASN A CA 1
ATOM 1397 C C . ASN A 1 168 ? 15.964 -1.490 16.304 1.00 92.56 168 ASN A C 1
ATOM 1399 O O . ASN A 1 168 ? 15.386 -2.118 15.411 1.00 92.56 168 ASN A O 1
ATOM 1403 N N . GLU A 1 169 ? 17.159 -1.880 16.753 1.00 93.88 169 GLU A N 1
ATOM 1404 C CA . GLU A 1 169 ? 17.916 -2.978 16.130 1.00 93.88 169 GLU A CA 1
ATOM 1405 C C . GLU A 1 169 ? 17.236 -4.350 16.268 1.00 93.88 169 GLU A C 1
ATOM 1407 O O . GLU A 1 169 ? 17.364 -5.199 15.384 1.00 93.88 169 GLU A O 1
ATOM 1412 N N . SER A 1 170 ? 16.481 -4.586 17.346 1.00 94.50 170 SER A N 1
ATOM 1413 C CA . SER A 1 170 ? 15.690 -5.816 17.511 1.00 94.50 170 SER A CA 1
ATOM 1414 C C . SER A 1 170 ? 14.608 -5.954 16.438 1.00 94.50 170 SER A C 1
ATOM 1416 O O . SER A 1 170 ? 14.477 -7.010 15.824 1.00 94.50 170 SER A O 1
ATOM 1418 N N . LEU A 1 171 ? 13.884 -4.874 16.161 1.00 95.81 171 LEU A N 1
ATOM 1419 C CA . LEU A 1 171 ? 12.814 -4.801 15.181 1.00 95.81 171 LEU A CA 1
ATOM 1420 C C . LEU A 1 171 ? 13.383 -4.893 13.766 1.00 95.81 171 LEU A C 1
ATOM 1422 O O . LEU A 1 171 ? 12.831 -5.621 12.949 1.00 95.81 171 LEU A O 1
ATOM 1426 N N . LYS A 1 172 ? 14.528 -4.255 13.479 1.00 95.88 172 LYS A N 1
ATOM 1427 C CA . LYS A 1 172 ? 15.232 -4.437 12.196 1.00 95.88 172 LYS A CA 1
ATOM 1428 C C . LYS A 1 172 ? 15.611 -5.899 11.950 1.00 95.88 172 LYS A C 1
ATOM 1430 O O . LYS A 1 172 ? 15.374 -6.417 10.858 1.00 95.88 172 LYS A O 1
ATOM 1435 N N . LYS A 1 173 ? 16.183 -6.579 12.953 1.00 95.62 173 LYS A N 1
ATOM 1436 C CA . LYS A 1 173 ? 16.533 -8.009 12.856 1.00 95.62 173 LYS A CA 1
ATOM 1437 C C . LYS A 1 173 ? 15.304 -8.863 12.577 1.00 95.62 173 LYS A C 1
ATOM 1439 O O . LYS A 1 173 ? 15.369 -9.760 11.739 1.00 95.62 173 LYS A O 1
ATOM 1444 N N . GLU A 1 174 ? 14.196 -8.556 13.235 1.00 96.44 174 GLU A N 1
ATOM 1445 C CA . GLU A 1 174 ? 12.958 -9.298 13.059 1.00 96.44 174 GLU A CA 1
ATOM 1446 C C . GLU A 1 174 ? 12.304 -9.043 11.694 1.00 96.44 174 GLU A C 1
ATOM 1448 O O . GLU A 1 174 ? 11.920 -9.991 11.016 1.00 96.44 174 GLU A O 1
ATOM 1453 N N . ILE A 1 175 ? 12.272 -7.793 11.224 1.00 96.31 175 ILE A N 1
ATOM 1454 C CA . ILE A 1 175 ? 11.830 -7.429 9.868 1.00 96.31 175 ILE A CA 1
ATOM 1455 C C . ILE A 1 175 ? 12.656 -8.177 8.817 1.00 96.31 175 ILE A C 1
ATOM 1457 O O . ILE A 1 175 ? 12.099 -8.756 7.882 1.00 96.31 175 ILE A O 1
ATOM 1461 N N . LYS A 1 176 ? 13.982 -8.230 8.988 1.00 94.94 176 LYS A N 1
ATOM 1462 C CA . LYS A 1 176 ? 14.863 -8.994 8.100 1.00 94.94 176 LYS A CA 1
ATOM 1463 C C . LYS A 1 176 ? 14.540 -10.485 8.132 1.00 94.94 176 LYS A C 1
ATOM 1465 O O . LYS A 1 176 ? 14.494 -11.114 7.078 1.00 94.94 176 LYS A O 1
ATOM 1470 N N . ARG A 1 177 ? 14.305 -11.052 9.317 1.00 95.31 177 ARG A N 1
ATOM 1471 C CA . ARG A 1 177 ? 13.979 -12.473 9.496 1.00 95.31 177 ARG A CA 1
ATOM 1472 C C . ARG A 1 177 ? 12.635 -12.845 8.866 1.00 95.31 177 ARG A C 1
ATOM 1474 O O . ARG A 1 177 ? 12.546 -13.878 8.213 1.00 95.31 177 ARG A O 1
ATOM 1481 N N . LEU A 1 178 ? 11.606 -12.028 9.081 1.00 94.94 178 LEU A N 1
ATOM 1482 C CA . LEU A 1 178 ? 10.238 -12.298 8.641 1.00 94.94 178 LEU A CA 1
ATOM 1483 C C . LEU A 1 178 ? 10.020 -11.979 7.158 1.00 94.94 178 LEU A C 1
ATOM 1485 O O . LEU A 1 178 ? 9.286 -12.697 6.481 1.00 94.94 178 LEU A O 1
ATOM 1489 N N . PHE A 1 179 ? 10.635 -10.905 6.654 1.00 92.69 179 PHE A N 1
ATOM 1490 C CA . PHE A 1 179 ? 10.311 -10.349 5.336 1.00 92.69 179 PHE A CA 1
ATOM 1491 C C . PHE A 1 179 ? 11.504 -10.288 4.375 1.00 92.69 179 PHE A C 1
ATOM 1493 O O . PHE A 1 179 ? 11.319 -9.960 3.207 1.00 92.69 179 PHE A O 1
ATOM 1500 N N . GLY A 1 180 ? 12.727 -10.579 4.832 1.00 89.88 180 GLY A N 1
ATOM 1501 C CA . GLY A 1 180 ? 13.935 -10.452 4.006 1.00 89.88 180 GLY A CA 1
ATOM 1502 C C . GLY A 1 180 ? 14.296 -9.003 3.659 1.00 89.88 180 GLY A C 1
ATOM 1503 O O . GLY A 1 180 ? 15.038 -8.771 2.699 1.00 89.88 180 GLY A O 1
ATOM 1504 N N . ILE A 1 181 ? 13.757 -8.039 4.413 1.00 91.44 181 ILE A N 1
ATOM 1505 C CA . ILE A 1 181 ? 13.962 -6.604 4.210 1.00 91.44 181 ILE A CA 1
ATOM 1506 C C . ILE A 1 181 ? 15.008 -6.091 5.203 1.00 91.44 181 ILE A C 1
ATOM 1508 O O . ILE A 1 181 ? 14.883 -6.259 6.413 1.00 91.44 181 ILE A O 1
ATOM 1512 N N . ASP A 1 182 ? 16.042 -5.450 4.680 1.00 90.69 182 ASP A N 1
ATOM 1513 C CA . ASP A 1 182 ? 17.089 -4.760 5.427 1.00 90.69 182 ASP A CA 1
ATOM 1514 C C . ASP A 1 182 ? 17.509 -3.439 4.757 1.00 90.69 182 ASP A C 1
ATOM 1516 O O . ASP A 1 182 ? 17.008 -3.070 3.690 1.00 90.69 182 ASP A O 1
ATOM 1520 N N . GLU A 1 183 ? 18.447 -2.719 5.378 1.00 88.75 183 GLU A N 1
ATOM 1521 C CA . GLU A 1 183 ? 18.933 -1.422 4.888 1.00 88.75 183 GLU A CA 1
ATOM 1522 C C . GLU A 1 183 ? 19.463 -1.477 3.448 1.00 88.75 183 GLU A C 1
ATOM 1524 O O . GLU A 1 183 ? 19.311 -0.506 2.708 1.00 88.75 183 GLU A O 1
ATOM 1529 N N . ASN A 1 184 ? 20.047 -2.601 3.025 1.00 86.12 184 ASN A N 1
ATOM 1530 C CA . ASN A 1 184 ? 20.550 -2.752 1.662 1.00 86.12 184 ASN A CA 1
ATOM 1531 C C . ASN A 1 184 ? 19.400 -2.947 0.674 1.00 86.12 184 ASN A C 1
ATOM 1533 O O . ASN A 1 184 ? 19.386 -2.298 -0.369 1.00 86.12 184 ASN A O 1
ATOM 1537 N N . SER A 1 185 ? 18.412 -3.778 1.019 1.00 84.25 185 SER A N 1
ATOM 1538 C CA . SER A 1 185 ? 17.252 -4.012 0.150 1.00 84.25 185 SER A CA 1
ATOM 1539 C C . SER A 1 185 ? 16.427 -2.749 -0.118 1.00 84.25 185 SER A C 1
ATOM 1541 O O . SER A 1 185 ? 15.939 -2.572 -1.225 1.00 84.25 185 SER A O 1
ATOM 1543 N N . ILE A 1 186 ? 16.317 -1.828 0.847 1.00 88.75 186 ILE A N 1
ATOM 1544 C CA . ILE A 1 186 ? 15.528 -0.593 0.680 1.00 88.75 186 ILE A CA 1
ATOM 1545 C C . ILE A 1 186 ? 16.252 0.414 -0.232 1.00 88.75 186 ILE A C 1
ATOM 1547 O O . ILE A 1 186 ? 15.620 1.148 -0.998 1.00 88.75 186 ILE A O 1
ATOM 1551 N N . ARG A 1 187 ? 17.593 0.441 -0.188 1.00 87.44 187 ARG A N 1
ATOM 1552 C CA . ARG A 1 187 ? 18.423 1.385 -0.961 1.00 87.44 187 ARG A CA 1
ATOM 1553 C C . ARG A 1 187 ? 18.281 1.202 -2.470 1.00 87.44 187 ARG A C 1
ATOM 1555 O O . ARG A 1 187 ? 18.389 2.177 -3.213 1.00 87.44 187 ARG A O 1
ATOM 1562 N N . THR A 1 188 ? 18.008 -0.011 -2.935 1.00 85.94 188 THR A N 1
ATOM 1563 C CA . THR A 1 188 ? 17.953 -0.338 -4.364 1.00 85.94 188 THR A CA 1
ATOM 1564 C C . THR A 1 188 ? 16.556 -0.777 -4.780 1.00 85.94 188 THR A C 1
ATOM 1566 O O . THR A 1 188 ? 15.942 -1.579 -4.094 1.00 85.94 188 THR A O 1
ATOM 1569 N N . ALA A 1 189 ? 16.063 -0.296 -5.925 1.00 87.94 189 ALA A N 1
ATOM 1570 C CA . ALA A 1 189 ? 14.781 -0.746 -6.485 1.00 87.94 189 ALA A CA 1
ATOM 1571 C C . ALA A 1 189 ? 14.814 -2.225 -6.921 1.00 87.94 189 ALA A C 1
ATOM 1573 O O . ALA A 1 189 ? 13.814 -2.930 -6.854 1.00 87.94 189 ALA A O 1
ATOM 1574 N N . PHE A 1 190 ? 15.984 -2.683 -7.363 1.00 89.12 190 PHE A N 1
ATOM 1575 C CA . PHE A 1 190 ? 16.226 -4.022 -7.883 1.00 89.12 190 PHE A CA 1
ATOM 1576 C C . PHE A 1 190 ? 17.596 -4.502 -7.420 1.00 89.12 190 PHE A C 1
ATOM 1578 O O . PHE A 1 190 ? 18.499 -3.688 -7.205 1.00 89.12 190 PHE A O 1
ATOM 1585 N N . ILE A 1 191 ? 17.776 -5.818 -7.320 1.00 81.25 191 ILE A N 1
ATOM 1586 C CA . ILE A 1 191 ? 19.085 -6.403 -7.021 1.00 81.25 191 ILE A CA 1
ATOM 1587 C C . ILE A 1 191 ? 20.030 -6.113 -8.178 1.00 81.25 191 ILE A C 1
ATOM 1589 O O . ILE A 1 191 ? 19.663 -6.307 -9.332 1.00 81.25 191 ILE A O 1
ATOM 1593 N N . THR A 1 192 ? 21.253 -5.686 -7.890 1.00 71.62 192 THR A N 1
ATOM 1594 C CA . THR A 1 192 ? 22.293 -5.545 -8.910 1.00 71.62 192 THR A CA 1
ATOM 1595 C C . THR A 1 192 ? 22.824 -6.907 -9.342 1.00 71.62 192 THR A C 1
ATOM 1597 O O . THR A 1 192 ? 23.067 -7.793 -8.523 1.00 71.62 192 THR A O 1
ATOM 1600 N N . PHE A 1 193 ? 23.016 -7.078 -10.648 1.00 66.25 193 PHE A N 1
ATOM 1601 C CA . PHE A 1 193 ? 23.679 -8.259 -11.181 1.00 66.25 193 PHE A CA 1
ATOM 1602 C C . PHE A 1 193 ? 25.138 -8.297 -10.704 1.00 66.25 193 PHE A C 1
ATOM 1604 O O . PHE A 1 193 ? 25.928 -7.425 -11.063 1.00 66.25 193 PHE A O 1
ATOM 1611 N N . ASP A 1 194 ? 25.499 -9.312 -9.919 1.00 65.62 194 ASP A N 1
ATOM 1612 C CA . ASP A 1 194 ? 26.890 -9.600 -9.571 1.00 65.62 194 ASP A CA 1
ATOM 1613 C C . ASP A 1 194 ? 27.337 -10.878 -10.301 1.00 65.62 194 ASP A C 1
ATOM 1615 O O . ASP A 1 194 ? 26.894 -11.975 -9.939 1.00 65.62 194 ASP A O 1
ATOM 1619 N N . PRO A 1 195 ? 28.212 -10.777 -11.320 1.00 58.34 195 PRO A N 1
ATOM 1620 C CA . PRO A 1 195 ? 28.704 -11.941 -12.054 1.00 58.34 195 PRO A CA 1
ATOM 1621 C C . PRO A 1 195 ? 29.484 -12.934 -11.176 1.00 58.34 195 PRO A C 1
ATOM 1623 O O 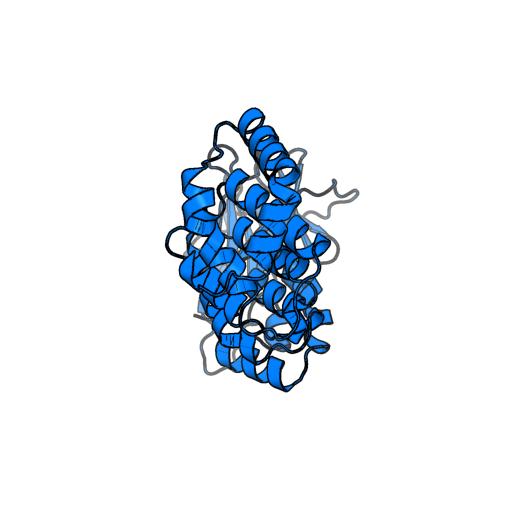. PRO A 1 195 ? 29.675 -14.077 -11.589 1.00 58.34 195 PRO A O 1
ATOM 1626 N N . ASN A 1 196 ? 29.913 -12.533 -9.973 1.00 56.50 196 ASN A N 1
ATOM 1627 C CA . ASN A 1 196 ? 30.650 -13.376 -9.032 1.00 56.50 196 ASN A CA 1
ATOM 1628 C C . ASN A 1 196 ? 29.756 -14.042 -7.968 1.00 56.50 196 ASN A C 1
ATOM 1630 O O . ASN A 1 196 ? 30.243 -14.870 -7.192 1.00 56.50 196 ASN A O 1
ATOM 1634 N N . GLN A 1 197 ? 28.457 -13.722 -7.905 1.00 58.59 197 GLN A N 1
ATOM 1635 C CA . GLN A 1 197 ? 27.541 -14.364 -6.959 1.00 58.59 197 GLN A CA 1
ATOM 1636 C C . GLN A 1 197 ? 27.126 -15.762 -7.431 1.00 58.59 197 GLN A C 1
ATOM 1638 O O . GLN A 1 197 ? 26.656 -15.967 -8.547 1.00 58.59 197 GLN A O 1
ATOM 1643 N N . LYS A 1 198 ? 27.262 -16.749 -6.533 1.00 46.47 198 LYS A N 1
ATOM 1644 C CA . LYS A 1 198 ? 26.892 -18.155 -6.789 1.00 46.47 198 LYS A CA 1
ATOM 1645 C C . LYS A 1 198 ? 25.386 -18.356 -7.015 1.00 46.47 198 LYS A C 1
ATOM 1647 O O . LYS A 1 198 ? 25.001 -19.331 -7.658 1.00 46.47 198 LYS A O 1
ATOM 1652 N N . SER A 1 199 ? 24.535 -17.469 -6.497 1.00 53.28 199 SER A N 1
ATOM 1653 C CA . SER A 1 199 ? 23.101 -17.457 -6.799 1.00 53.28 199 SER A CA 1
ATOM 1654 C C . SER A 1 199 ? 22.859 -16.677 -8.088 1.00 53.28 199 SER A C 1
ATOM 1656 O O . SER A 1 199 ? 23.082 -15.469 -8.125 1.00 53.28 199 SER A O 1
ATOM 1658 N N . LYS A 1 200 ? 22.392 -17.353 -9.144 1.00 55.38 200 LYS A N 1
ATOM 1659 C 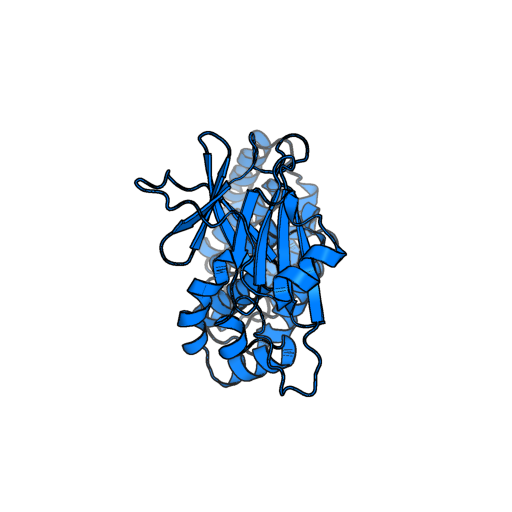CA . LYS A 1 200 ? 22.023 -16.702 -10.407 1.00 55.38 200 LYS A CA 1
ATOM 1660 C C . LYS A 1 200 ? 20.922 -15.673 -10.139 1.00 55.38 200 LYS A C 1
ATOM 1662 O O . LYS A 1 200 ? 19.799 -16.067 -9.836 1.00 55.38 200 LYS A O 1
ATOM 1667 N N . ALA A 1 201 ? 21.228 -14.382 -10.264 1.00 61.47 201 ALA A N 1
ATOM 1668 C CA . ALA A 1 201 ? 20.191 -13.364 -10.379 1.00 61.47 201 ALA A CA 1
ATOM 1669 C C . ALA A 1 201 ? 19.271 -13.752 -11.549 1.00 61.47 201 ALA A C 1
ATOM 1671 O O . ALA A 1 201 ? 19.750 -14.021 -12.655 1.00 61.47 201 ALA A O 1
ATOM 1672 N N . SER A 1 202 ? 17.966 -13.850 -11.298 1.00 78.81 202 SER A N 1
ATOM 1673 C CA . SER A 1 202 ? 16.987 -14.140 -12.342 1.00 78.81 202 SER A CA 1
ATOM 1674 C C . SER A 1 202 ? 16.582 -12.849 -13.037 1.00 78.81 202 SER A C 1
ATOM 1676 O O . SER A 1 202 ? 16.352 -11.822 -12.392 1.00 78.81 202 SER A O 1
ATOM 1678 N N . PHE A 1 203 ? 16.494 -12.913 -14.363 1.00 87.38 203 PHE A N 1
ATOM 1679 C CA . PHE A 1 203 ? 15.933 -11.837 -15.163 1.00 87.38 203 PHE A CA 1
ATOM 1680 C C . PHE A 1 203 ? 14.420 -11.982 -15.214 1.00 87.38 203 PHE A C 1
ATOM 1682 O O . PHE A 1 203 ? 13.894 -13.036 -15.573 1.00 87.38 203 PHE A O 1
ATOM 1689 N N . HIS A 1 204 ? 13.742 -10.897 -14.883 1.00 90.94 204 HIS A N 1
ATOM 1690 C CA . HIS A 1 204 ? 12.296 -10.801 -14.845 1.00 90.94 204 HIS A CA 1
ATOM 1691 C C . HIS A 1 204 ? 11.805 -9.835 -15.913 1.00 90.94 204 HIS A C 1
ATOM 1693 O O . HIS A 1 204 ? 12.527 -8.936 -16.348 1.00 90.94 204 HIS A O 1
ATOM 1699 N N . PHE A 1 205 ? 10.560 -10.031 -16.334 1.00 90.56 205 PHE A N 1
ATOM 1700 C CA . PHE A 1 205 ? 9.901 -9.211 -17.341 1.00 90.56 205 PHE A CA 1
ATOM 1701 C C . PHE A 1 205 ? 8.469 -8.900 -16.908 1.00 90.56 205 PHE A C 1
ATOM 1703 O O . PHE A 1 205 ? 7.712 -9.805 -16.559 1.00 90.56 205 PHE A O 1
ATOM 1710 N N . ARG A 1 206 ? 8.095 -7.620 -16.966 1.00 91.06 206 ARG A N 1
ATOM 1711 C CA . ARG A 1 206 ? 6.748 -7.120 -16.677 1.00 91.06 206 ARG A CA 1
ATOM 1712 C C . ARG A 1 206 ? 6.365 -6.074 -17.722 1.00 91.06 206 ARG A C 1
ATOM 1714 O O . ARG A 1 206 ? 7.197 -5.263 -18.121 1.00 91.06 206 ARG A O 1
ATOM 1721 N N . PHE A 1 207 ? 5.101 -6.054 -18.134 1.00 89.06 207 PHE A N 1
ATOM 1722 C CA . PHE A 1 207 ? 4.538 -4.912 -18.854 1.00 89.06 207 PHE A CA 1
ATOM 1723 C C . PHE A 1 207 ? 3.674 -4.078 -17.907 1.00 89.06 207 PHE A C 1
ATOM 1725 O O . PHE A 1 207 ? 2.990 -4.617 -17.040 1.00 89.06 207 PHE A O 1
ATOM 1732 N N . ILE A 1 208 ? 3.706 -2.761 -18.081 1.00 88.50 208 ILE A N 1
ATOM 1733 C CA . ILE A 1 208 ? 2.871 -1.812 -17.344 1.00 88.50 208 ILE A CA 1
ATOM 1734 C C . ILE A 1 208 ? 1.785 -1.352 -18.324 1.00 88.50 208 ILE A C 1
ATOM 1736 O O . ILE A 1 208 ? 2.113 -0.691 -19.321 1.00 88.50 208 ILE A O 1
ATOM 1740 N N . PRO A 1 209 ? 0.515 -1.752 -18.119 1.00 78.94 209 PRO A N 1
ATOM 1741 C CA . PRO A 1 209 ? -0.561 -1.442 -19.047 1.00 78.94 209 PRO A CA 1
ATOM 1742 C C . PRO A 1 209 ? -0.840 0.058 -19.029 1.00 78.94 209 PRO A C 1
ATOM 1744 O O . PRO A 1 209 ? -1.192 0.634 -18.003 1.00 78.94 209 PRO A O 1
ATOM 1747 N N . GLY A 1 210 ? -0.669 0.698 -20.182 1.00 75.94 210 GLY A N 1
ATOM 1748 C CA . GLY A 1 210 ? -0.810 2.141 -20.281 1.00 75.94 210 GLY A CA 1
ATOM 1749 C C . GLY A 1 210 ? -2.041 2.614 -21.037 1.00 75.94 210 GLY A C 1
ATOM 1750 O O . GLY A 1 210 ? -2.388 3.764 -20.871 1.00 75.94 210 GLY A O 1
ATOM 1751 N N . TYR A 1 211 ? -2.768 1.810 -21.816 1.00 76.62 211 TYR A N 1
ATOM 1752 C CA . TYR A 1 211 ? -3.875 2.371 -22.608 1.00 76.62 211 TYR A CA 1
ATOM 1753 C C . TYR A 1 211 ? -5.141 2.642 -21.786 1.00 76.62 211 TYR A C 1
ATOM 1755 O O . TYR A 1 211 ? -5.670 1.730 -21.151 1.00 76.62 211 TYR A O 1
ATOM 1763 N N . THR A 1 212 ? -5.672 3.866 -21.852 1.00 78.56 212 THR A N 1
ATOM 1764 C CA . THR A 1 212 ? -6.831 4.299 -21.046 1.00 78.56 212 THR A CA 1
ATOM 1765 C C . THR A 1 212 ? -8.092 3.467 -21.243 1.00 78.56 212 THR A C 1
ATOM 1767 O O . THR A 1 212 ? -8.789 3.198 -20.267 1.00 78.56 212 THR A O 1
ATOM 1770 N N . LEU A 1 213 ? -8.373 2.991 -22.462 1.00 72.94 213 LEU A N 1
ATOM 1771 C CA . LEU A 1 213 ? -9.556 2.154 -22.717 1.00 72.94 213 LEU A CA 1
ATOM 1772 C C . LEU A 1 213 ? -9.467 0.758 -22.082 1.00 72.94 213 LEU A C 1
ATOM 1774 O O . LEU A 1 213 ? -10.487 0.092 -21.939 1.00 72.94 213 LEU A O 1
ATOM 1778 N N . PHE A 1 214 ? -8.271 0.332 -21.670 1.00 74.69 214 PHE A N 1
ATOM 1779 C CA . PHE A 1 214 ? -8.045 -0.911 -20.927 1.00 74.69 214 PHE A CA 1
ATOM 1780 C C . PHE A 1 214 ? -7.606 -0.639 -19.479 1.00 74.69 214 PHE A C 1
ATOM 1782 O O . PHE A 1 214 ? -6.907 -1.452 -18.881 1.00 74.69 214 PHE A O 1
ATOM 1789 N N . GLY A 1 215 ? -7.990 0.516 -18.921 1.00 71.25 215 GLY A N 1
ATOM 1790 C CA . GLY A 1 215 ? -7.715 0.876 -17.526 1.00 71.25 215 GLY A CA 1
ATOM 1791 C C . GLY A 1 215 ? -6.327 1.472 -17.259 1.00 71.25 215 GLY A C 1
ATOM 1792 O O . GLY A 1 215 ? -5.974 1.672 -16.101 1.00 71.25 215 GLY A O 1
ATOM 1793 N N . GLY A 1 216 ? -5.539 1.767 -18.297 1.00 79.19 216 GLY A N 1
ATOM 1794 C CA . GLY A 1 216 ? -4.244 2.447 -18.180 1.00 79.19 216 GLY A CA 1
ATOM 1795 C C . GLY A 1 216 ? -4.343 3.980 -18.118 1.00 79.19 216 GLY A C 1
ATOM 1796 O O . GLY A 1 216 ? -5.428 4.556 -18.093 1.00 79.19 216 GLY A O 1
ATOM 1797 N N . SER A 1 217 ? -3.201 4.673 -18.095 1.00 82.94 217 SER A N 1
ATOM 1798 C CA . SER A 1 217 ? -3.146 6.139 -17.907 1.00 82.94 217 SER A CA 1
ATOM 1799 C C . SER A 1 217 ? -2.892 6.959 -19.181 1.00 82.94 217 SER A C 1
ATOM 1801 O O . SER A 1 217 ? -3.093 8.169 -19.186 1.00 82.94 217 SER A O 1
ATOM 1803 N N . PHE A 1 218 ? -2.447 6.337 -20.265 1.00 90.31 218 PHE A N 1
ATOM 1804 C CA . PHE A 1 218 ? -1.955 6.972 -21.485 1.00 90.31 218 PHE A CA 1
ATOM 1805 C C . PHE A 1 218 ? -3.016 7.051 -22.584 1.00 90.31 218 PHE A C 1
ATOM 1807 O O . PHE A 1 218 ? -3.565 6.051 -23.052 1.00 90.31 218 PHE A O 1
ATOM 1814 N N . SER A 1 219 ? -3.255 8.278 -23.037 1.00 87.38 219 SER A N 1
ATOM 1815 C CA . SER A 1 219 ? -4.098 8.607 -24.189 1.00 87.38 219 SER A CA 1
ATOM 1816 C C . SER A 1 219 ? -3.332 8.586 -25.516 1.00 87.38 219 SER A C 1
ATOM 1818 O O . SER A 1 219 ? -3.940 8.500 -26.579 1.00 87.38 219 SER A O 1
ATOM 1820 N N . HIS A 1 220 ? -2.001 8.667 -25.465 1.00 92.06 220 HIS A N 1
ATOM 1821 C CA . HIS A 1 220 ? -1.093 8.669 -26.612 1.00 92.06 220 HIS A CA 1
ATOM 1822 C C . HIS A 1 220 ? 0.071 7.709 -26.350 1.00 92.06 220 HIS A C 1
ATOM 1824 O O . HIS A 1 220 ? 0.275 7.265 -25.222 1.00 92.06 220 HIS A O 1
ATOM 1830 N N . LEU A 1 221 ? 0.846 7.400 -27.391 1.00 92.88 221 LEU A N 1
ATOM 1831 C CA . LEU A 1 221 ? 2.035 6.562 -27.250 1.00 92.88 221 LEU A CA 1
ATOM 1832 C C . LEU A 1 221 ? 3.020 7.191 -26.242 1.00 92.88 221 LEU A C 1
ATOM 1834 O O . LEU A 1 221 ? 3.383 8.361 -26.411 1.00 92.88 221 LEU A O 1
ATOM 1838 N N . PRO A 1 222 ? 3.436 6.450 -25.199 1.00 93.38 222 PRO A N 1
ATOM 1839 C CA . PRO A 1 222 ? 4.276 6.982 -24.138 1.00 93.38 222 PRO A CA 1
ATOM 1840 C C . PRO A 1 222 ? 5.726 7.192 -24.591 1.00 93.38 222 PRO A C 1
ATOM 1842 O O . PRO A 1 222 ? 6.321 6.362 -25.286 1.00 93.38 222 PRO A O 1
ATOM 1845 N N . ILE A 1 223 ? 6.327 8.288 -24.132 1.00 92.06 223 ILE A N 1
ATOM 1846 C CA . ILE A 1 223 ? 7.740 8.622 -24.363 1.00 92.06 223 ILE A CA 1
ATOM 1847 C C . ILE A 1 223 ? 8.438 8.789 -23.014 1.00 92.06 223 ILE A C 1
ATOM 1849 O O . ILE A 1 223 ? 7.927 9.500 -22.149 1.00 92.06 223 ILE A O 1
ATOM 1853 N N . LEU A 1 224 ? 9.599 8.148 -22.849 1.00 93.31 224 LEU A N 1
ATOM 1854 C CA . LEU A 1 224 ? 10.397 8.199 -21.623 1.00 93.31 224 LEU A CA 1
ATOM 1855 C C . LEU A 1 224 ? 11.321 9.425 -21.580 1.00 93.31 224 LEU A C 1
ATOM 1857 O O . LEU A 1 224 ? 11.983 9.766 -22.567 1.00 93.31 224 LEU A O 1
ATOM 1861 N N . TYR A 1 225 ? 11.409 10.028 -20.397 1.00 92.19 225 TYR A N 1
ATOM 1862 C CA . TYR A 1 225 ? 12.248 11.172 -20.050 1.00 92.19 225 TYR A CA 1
ATOM 1863 C C . TYR A 1 225 ? 12.918 10.957 -18.693 1.00 92.19 225 TYR A C 1
ATOM 1865 O O . TYR A 1 225 ? 12.409 10.226 -17.845 1.00 92.19 225 TYR A O 1
ATOM 1873 N N . GLN A 1 226 ? 14.078 11.585 -18.489 1.00 86.25 226 GLN A N 1
ATOM 1874 C CA . GLN A 1 226 ? 14.824 11.493 -17.234 1.00 86.25 226 GLN A CA 1
ATOM 1875 C C . GLN A 1 226 ? 14.699 12.826 -16.514 1.00 86.25 226 GLN A C 1
ATOM 1877 O O . GLN A 1 226 ? 14.945 13.874 -17.114 1.00 86.25 226 GLN A O 1
ATOM 1882 N N . ASN A 1 227 ? 14.324 12.788 -15.238 1.00 82.38 227 ASN A N 1
ATOM 1883 C CA . ASN A 1 227 ? 14.111 13.985 -14.437 1.00 82.38 227 ASN A CA 1
ATOM 1884 C C . ASN A 1 227 ? 14.775 13.841 -13.067 1.00 82.38 227 ASN A C 1
ATOM 1886 O O . ASN A 1 227 ? 14.222 13.213 -12.177 1.00 82.38 227 ASN A O 1
ATOM 1890 N N . GLY A 1 228 ? 15.980 14.388 -12.891 1.00 71.56 228 GLY A N 1
ATOM 1891 C CA . GLY A 1 228 ? 16.615 14.453 -11.566 1.00 71.56 228 GLY A CA 1
ATOM 1892 C C . GLY A 1 228 ? 16.813 13.106 -10.851 1.00 71.56 228 GLY A C 1
ATOM 1893 O O . GLY A 1 228 ? 16.931 13.092 -9.634 1.00 71.56 228 GLY A O 1
ATOM 1894 N N . GLY A 1 229 ? 16.842 11.989 -11.587 1.00 76.88 229 GLY A N 1
ATOM 1895 C CA . GLY A 1 229 ? 16.935 10.632 -11.033 1.00 76.88 229 GLY A CA 1
ATOM 1896 C C . GLY A 1 229 ? 15.647 9.811 -11.154 1.00 76.88 229 GLY A C 1
ATOM 1897 O O . GLY A 1 229 ? 15.732 8.586 -11.144 1.00 76.88 229 GLY A O 1
ATOM 1898 N N . SER A 1 230 ? 14.492 10.449 -11.366 1.00 85.12 230 SER A N 1
ATOM 1899 C CA . SER A 1 230 ? 13.227 9.757 -11.613 1.00 85.12 230 SER A CA 1
ATOM 1900 C C . SER A 1 230 ? 12.941 9.545 -13.102 1.00 85.12 230 SER A C 1
ATOM 1902 O O . SER A 1 230 ? 13.536 10.178 -13.990 1.00 85.12 230 SER A O 1
ATOM 1904 N N . ILE A 1 231 ? 12.046 8.593 -13.374 1.00 91.50 231 ILE A N 1
ATOM 1905 C CA . ILE A 1 231 ? 11.590 8.249 -14.720 1.00 91.50 231 ILE A CA 1
ATOM 1906 C C . ILE A 1 231 ? 10.287 8.994 -14.977 1.00 91.50 231 ILE A C 1
ATOM 1908 O O . ILE A 1 231 ? 9.270 8.712 -14.351 1.00 91.50 231 ILE A O 1
ATOM 1912 N N . ALA A 1 232 ? 10.312 9.918 -15.929 1.00 93.81 232 ALA A N 1
ATOM 1913 C CA . ALA A 1 232 ? 9.134 10.649 -16.359 1.00 93.81 232 ALA A CA 1
ATOM 1914 C C . ALA A 1 232 ? 8.605 10.098 -17.686 1.00 93.81 232 ALA A C 1
ATOM 1916 O O . ALA A 1 232 ? 9.360 9.639 -18.545 1.00 93.81 232 ALA A O 1
ATOM 1917 N N . ILE A 1 233 ? 7.292 10.161 -17.867 1.00 93.56 233 ILE A N 1
ATOM 1918 C CA . ILE A 1 233 ? 6.598 9.670 -19.052 1.00 93.56 233 ILE A CA 1
ATOM 1919 C C . ILE A 1 233 ? 5.675 10.758 -19.558 1.00 93.56 233 ILE A C 1
ATOM 1921 O O . ILE A 1 233 ? 4.834 11.269 -18.821 1.00 93.56 233 ILE A O 1
ATOM 1925 N N . GLN A 1 234 ? 5.783 11.057 -20.844 1.00 93.12 234 GLN A N 1
ATOM 1926 C CA . GLN A 1 234 ? 4.824 11.905 -21.531 1.00 93.12 234 GLN A CA 1
ATOM 1927 C C . GLN A 1 234 ? 3.859 11.046 -22.341 1.00 93.12 234 GLN A C 1
ATOM 1929 O O . GLN A 1 234 ? 4.286 10.209 -23.135 1.00 93.12 234 GLN A O 1
ATOM 1934 N N . SER A 1 235 ? 2.562 11.311 -22.202 1.00 92.50 235 SER A N 1
ATOM 1935 C CA . SER A 1 235 ? 1.519 10.797 -23.092 1.00 92.50 235 SER A CA 1
ATOM 1936 C C . SER A 1 235 ? 0.649 11.970 -23.549 1.00 92.50 235 SER A C 1
ATOM 1938 O O . SER A 1 235 ? -0.280 12.394 -22.857 1.00 92.50 235 SER A O 1
ATOM 1940 N N . GLY A 1 236 ? 0.948 12.504 -24.735 1.00 90.25 236 GLY A N 1
ATOM 1941 C CA . GLY A 1 236 ? 0.278 13.689 -25.264 1.00 90.25 236 GLY A CA 1
ATOM 1942 C C . GLY A 1 236 ? 0.628 14.925 -24.433 1.00 90.25 236 GLY A C 1
ATOM 1943 O O . GLY A 1 236 ? 1.788 15.335 -24.380 1.00 90.25 236 GLY A O 1
ATOM 1944 N N . LYS A 1 237 ? -0.376 15.519 -23.778 1.00 90.44 237 LYS A N 1
ATOM 1945 C CA . LYS A 1 237 ? -0.198 16.677 -22.882 1.00 90.44 237 LYS A CA 1
ATOM 1946 C C . LYS A 1 237 ? 0.047 16.290 -21.421 1.00 90.44 237 LYS A C 1
ATOM 1948 O O . LYS A 1 237 ? 0.471 17.138 -20.644 1.00 90.44 237 LYS A O 1
ATOM 1953 N N . SER A 1 238 ? -0.227 15.040 -21.058 1.00 92.50 238 SER A N 1
ATOM 1954 C CA . SER A 1 238 ? -0.115 14.564 -19.683 1.00 92.50 238 SER A CA 1
ATOM 1955 C C . SER A 1 238 ? 1.287 14.052 -19.388 1.00 92.50 238 SER A C 1
ATOM 1957 O O . SER A 1 238 ? 1.926 13.439 -20.251 1.00 92.50 238 SER A O 1
ATOM 1959 N N . TRP A 1 239 ? 1.724 14.278 -18.153 1.00 93.62 239 TRP A N 1
ATOM 1960 C CA . TRP A 1 239 ? 3.006 13.832 -17.631 1.00 93.62 239 TRP A CA 1
ATOM 1961 C C . TRP A 1 239 ? 2.802 12.950 -16.407 1.00 93.62 239 TRP A C 1
ATOM 1963 O O . TRP A 1 239 ? 1.916 13.197 -15.586 1.00 93.62 239 TRP A O 1
ATOM 1973 N N . TYR A 1 240 ? 3.633 11.919 -16.308 1.00 93.69 240 TYR A N 1
ATOM 1974 C CA . TYR A 1 240 ? 3.594 10.946 -15.228 1.00 93.69 240 TYR A CA 1
ATOM 1975 C C . TYR A 1 240 ? 4.998 10.676 -14.709 1.00 93.69 240 TYR A C 1
ATOM 1977 O O . TYR A 1 240 ? 5.936 10.578 -15.495 1.00 93.69 240 TYR A O 1
ATOM 1985 N N . GLU A 1 241 ? 5.119 10.495 -13.405 1.00 93.94 241 GLU A N 1
ATOM 1986 C CA . GLU A 1 241 ? 6.288 9.916 -12.762 1.00 93.94 241 GLU A CA 1
ATOM 1987 C C . GLU A 1 241 ? 6.062 8.415 -12.576 1.00 93.94 241 GLU A C 1
ATOM 1989 O O . GLU A 1 241 ? 4.994 7.981 -12.134 1.00 93.94 241 GLU A O 1
ATOM 1994 N N . LEU A 1 242 ? 7.060 7.625 -12.964 1.00 93.75 242 LEU A N 1
ATOM 1995 C CA . LEU A 1 242 ? 7.055 6.177 -12.861 1.00 93.75 242 LEU A CA 1
ATOM 1996 C C . LEU A 1 242 ? 7.928 5.735 -11.690 1.00 93.75 242 LEU A C 1
ATOM 1998 O O . LEU A 1 242 ? 9.145 5.927 -11.699 1.00 93.75 242 LEU A O 1
ATOM 2002 N N . PHE A 1 243 ? 7.303 5.033 -10.751 1.00 93.44 243 PHE A N 1
ATOM 2003 C CA . PHE A 1 243 ? 7.980 4.323 -9.678 1.00 93.44 243 PHE A CA 1
ATOM 2004 C C . PHE A 1 243 ? 7.997 2.831 -9.992 1.00 93.44 243 PHE A C 1
ATOM 2006 O O . PHE A 1 243 ? 6.982 2.247 -10.380 1.00 93.44 243 PHE A O 1
ATOM 2013 N N . ILE A 1 244 ? 9.161 2.213 -9.825 1.00 93.06 244 ILE A N 1
ATOM 2014 C CA . ILE A 1 244 ? 9.392 0.794 -10.088 1.00 93.06 244 ILE A CA 1
ATOM 2015 C C . ILE A 1 244 ? 10.298 0.210 -9.013 1.00 93.06 244 ILE A C 1
ATOM 2017 O O . ILE A 1 244 ? 11.248 0.862 -8.578 1.00 93.06 244 ILE A O 1
ATOM 2021 N N . ASP A 1 245 ? 10.017 -1.026 -8.626 1.00 91.38 245 ASP A N 1
ATOM 2022 C CA . ASP A 1 245 ? 10.906 -1.876 -7.840 1.00 91.38 245 ASP A CA 1
ATOM 2023 C C . ASP A 1 245 ? 10.532 -3.360 -8.004 1.00 91.38 245 ASP A C 1
ATOM 2025 O O . ASP A 1 245 ? 9.685 -3.726 -8.827 1.00 91.38 245 ASP A O 1
ATOM 2029 N N . GLU A 1 246 ? 11.178 -4.229 -7.225 1.00 88.25 246 GLU A N 1
ATOM 2030 C CA . GLU A 1 246 ? 10.897 -5.666 -7.218 1.00 88.25 246 GLU A CA 1
ATOM 2031 C C . GLU A 1 246 ? 9.458 -6.022 -6.790 1.00 88.25 246 GLU A C 1
ATOM 2033 O O . GLU A 1 246 ? 8.916 -7.033 -7.245 1.00 88.25 246 GLU A O 1
ATOM 2038 N N . PHE A 1 247 ? 8.806 -5.189 -5.975 1.00 88.94 247 PHE A N 1
ATOM 2039 C CA . PHE A 1 247 ? 7.469 -5.438 -5.438 1.00 88.94 247 PHE A CA 1
ATOM 2040 C C . PHE A 1 247 ? 6.352 -4.931 -6.352 1.00 88.94 247 PHE A C 1
ATOM 2042 O O . PHE A 1 247 ? 5.264 -5.508 -6.364 1.00 88.94 247 PHE A O 1
ATOM 2049 N N . GLY A 1 248 ? 6.577 -3.870 -7.128 1.00 90.44 248 GLY A N 1
ATOM 2050 C CA . GLY A 1 248 ? 5.487 -3.133 -7.751 1.00 90.44 248 GLY A CA 1
ATOM 2051 C C . GLY A 1 248 ? 5.901 -2.091 -8.779 1.00 90.44 248 GLY A C 1
ATOM 2052 O O . GLY A 1 248 ? 7.070 -1.830 -9.049 1.00 90.44 248 GLY A O 1
ATOM 2053 N N . THR A 1 249 ? 4.877 -1.508 -9.392 1.00 91.88 249 THR A N 1
ATOM 2054 C CA . THR A 1 249 ? 4.998 -0.389 -10.327 1.00 91.88 249 THR A CA 1
ATOM 2055 C C . THR A 1 249 ? 3.837 0.561 -10.081 1.00 91.88 249 THR A C 1
ATOM 2057 O O . THR A 1 249 ? 2.699 0.098 -10.000 1.00 91.88 249 THR A O 1
ATOM 2060 N N . SER A 1 250 ? 4.088 1.863 -10.006 1.00 91.00 250 SER A N 1
ATOM 2061 C CA . SER A 1 250 ? 3.034 2.872 -9.875 1.00 91.00 250 SER A CA 1
ATOM 2062 C C . SER A 1 250 ? 3.316 4.084 -10.761 1.00 91.00 250 SER A C 1
ATOM 2064 O O . SER A 1 250 ? 4.461 4.388 -11.101 1.00 91.00 250 SER A O 1
ATOM 2066 N N . LEU A 1 251 ? 2.239 4.741 -11.192 1.00 91.44 251 LEU A N 1
ATOM 2067 C CA . LEU A 1 251 ? 2.266 5.918 -12.055 1.00 91.44 251 LEU A CA 1
ATOM 2068 C C . LEU A 1 251 ? 1.530 7.057 -11.361 1.00 91.44 251 LEU A C 1
ATOM 2070 O O . LEU A 1 251 ? 0.355 6.918 -11.021 1.00 91.44 251 LEU A O 1
ATOM 2074 N N . HIS A 1 252 ? 2.208 8.184 -11.181 1.00 91.75 252 HIS A N 1
ATOM 2075 C CA . HIS A 1 252 ? 1.645 9.372 -10.546 1.00 91.75 252 HIS A CA 1
ATOM 2076 C C . HIS A 1 252 ? 1.631 10.529 -11.532 1.00 91.75 252 HIS A C 1
ATOM 2078 O O . HIS A 1 252 ? 2.611 10.771 -12.224 1.00 91.75 252 HIS A O 1
ATOM 2084 N N . THR A 1 253 ? 0.520 11.257 -11.613 1.00 91.94 253 THR A N 1
ATOM 2085 C CA . THR A 1 253 ? 0.445 12.470 -12.435 1.00 91.94 253 THR A CA 1
ATOM 2086 C C . THR A 1 253 ? 1.408 13.526 -11.908 1.00 91.94 253 THR A C 1
ATOM 2088 O O . THR A 1 253 ? 1.444 13.770 -10.703 1.00 91.94 253 THR A O 1
ATOM 2091 N N . MET A 1 254 ? 2.130 14.184 -12.810 1.00 92.88 254 MET A N 1
ATOM 2092 C CA . MET A 1 254 ? 3.058 15.262 -12.477 1.00 92.88 254 MET A CA 1
ATOM 2093 C C . MET A 1 254 ? 2.880 16.457 -13.416 1.00 92.88 254 MET A C 1
ATOM 2095 O O . MET A 1 254 ? 2.280 16.348 -14.487 1.00 92.88 254 MET A O 1
ATOM 2099 N N . GLU A 1 255 ? 3.438 17.596 -13.016 1.00 91.44 255 GLU A N 1
ATOM 2100 C CA . GLU A 1 255 ? 3.482 18.785 -13.860 1.00 91.44 255 GLU A CA 1
ATOM 2101 C C . GLU A 1 255 ? 4.426 18.598 -15.062 1.00 91.44 255 GLU A C 1
ATOM 2103 O O . GLU A 1 255 ? 5.412 17.856 -14.975 1.00 91.44 255 GLU A O 1
ATOM 2108 N N . PRO A 1 256 ? 4.179 19.294 -16.186 1.00 90.12 256 PRO A N 1
ATOM 2109 C CA . PRO A 1 256 ? 5.061 19.251 -17.342 1.00 90.12 256 PRO A CA 1
ATOM 2110 C C . PRO A 1 256 ? 6.502 19.664 -17.022 1.00 90.12 256 PRO A C 1
ATOM 2112 O O . PRO A 1 256 ? 6.762 20.692 -16.392 1.00 90.12 256 PRO A O 1
ATOM 2115 N N . ILE A 1 257 ? 7.461 18.898 -17.541 1.00 87.69 257 ILE A N 1
ATOM 2116 C CA . ILE A 1 257 ? 8.885 19.217 -17.420 1.00 87.69 257 ILE A CA 1
ATOM 2117 C C . ILE A 1 257 ? 9.222 20.360 -18.385 1.00 87.69 257 ILE A C 1
ATOM 2119 O O . ILE A 1 257 ? 8.972 20.259 -19.584 1.00 87.69 257 ILE A O 1
ATOM 2123 N N . LYS A 1 258 ? 9.818 21.447 -17.872 1.00 79.81 258 LYS A N 1
ATOM 2124 C CA . LYS A 1 258 ? 10.134 22.658 -18.659 1.00 79.81 258 LYS A CA 1
ATOM 2125 C C . LYS A 1 258 ? 11.149 22.416 -19.786 1.00 79.81 258 LYS A C 1
ATOM 2127 O O . LYS A 1 258 ? 11.020 23.017 -20.846 1.00 79.81 258 LYS A O 1
ATOM 2132 N N . SER A 1 259 ? 12.123 21.533 -19.558 1.00 78.00 259 SER A N 1
ATOM 2133 C CA . SER A 1 259 ? 13.190 21.199 -20.515 1.00 78.00 259 SER A CA 1
ATOM 2134 C C . SER A 1 259 ? 13.427 19.686 -20.542 1.00 78.00 259 SER A C 1
ATOM 2136 O O . SER A 1 259 ? 14.392 19.203 -19.947 1.00 78.00 259 SER A O 1
ATOM 2138 N N . PRO A 1 260 ? 12.525 18.908 -21.160 1.00 74.69 260 PRO A N 1
ATOM 2139 C CA . PRO A 1 260 ? 12.589 17.459 -21.089 1.00 74.69 260 PRO A CA 1
ATOM 2140 C C . PRO A 1 260 ? 13.740 16.924 -21.952 1.00 74.69 260 PRO A C 1
ATOM 2142 O O . PRO A 1 260 ? 13.788 17.147 -23.162 1.00 74.69 260 PRO A O 1
ATOM 2145 N N . VAL A 1 261 ? 14.674 16.193 -21.340 1.00 74.50 261 VAL A N 1
ATOM 2146 C CA . VAL A 1 261 ? 15.755 15.518 -22.071 1.00 74.50 261 VAL A CA 1
ATOM 2147 C C . VAL A 1 261 ? 15.228 14.179 -22.568 1.00 74.50 261 VAL A C 1
ATOM 2149 O O . VAL A 1 261 ? 15.047 13.240 -21.790 1.00 74.50 261 VAL A O 1
ATOM 2152 N N . LYS A 1 262 ? 14.929 14.106 -23.868 1.00 67.94 262 LYS A N 1
ATOM 2153 C CA . LYS A 1 262 ? 14.472 12.867 -24.500 1.00 67.94 262 LYS A CA 1
ATOM 2154 C C . LYS A 1 262 ? 15.582 11.822 -24.441 1.00 67.94 262 LYS A C 1
ATOM 2156 O O . LYS A 1 262 ? 16.725 12.102 -24.797 1.00 67.94 262 LYS A O 1
ATOM 2161 N N . ILE A 1 263 ? 15.232 10.619 -24.005 1.00 78.19 263 ILE A N 1
ATOM 2162 C CA . ILE A 1 263 ? 16.202 9.543 -23.809 1.00 78.19 263 ILE A CA 1
ATOM 2163 C C . ILE A 1 263 ? 16.389 8.747 -25.104 1.00 78.19 263 ILE A C 1
ATOM 2165 O O . ILE A 1 263 ? 15.518 8.734 -25.974 1.00 78.19 263 ILE A O 1
ATOM 2169 N N . ASN A 1 264 ? 17.558 8.109 -25.211 1.00 70.69 264 ASN A N 1
ATOM 2170 C CA . ASN A 1 264 ? 17.997 7.265 -26.317 1.00 70.69 264 ASN A CA 1
ATOM 2171 C C . ASN A 1 264 ? 16.891 6.357 -26.867 1.00 70.69 264 ASN A C 1
ATOM 2173 O O . ASN A 1 264 ? 16.112 5.742 -26.138 1.00 70.69 264 ASN A O 1
ATOM 2177 N N . ASN A 1 265 ? 16.928 6.195 -28.183 1.00 79.25 265 ASN A N 1
ATOM 2178 C CA . ASN A 1 265 ? 16.015 5.359 -28.953 1.00 79.25 265 ASN A CA 1
ATOM 2179 C C . ASN A 1 265 ? 16.498 3.892 -28.994 1.00 79.25 265 ASN A C 1
ATOM 2181 O O . ASN A 1 265 ? 15.994 3.096 -29.783 1.00 79.25 265 ASN A O 1
ATOM 2185 N N . SER A 1 266 ? 17.540 3.560 -28.227 1.00 81.50 266 SER A N 1
ATOM 2186 C CA . SER A 1 266 ? 18.216 2.268 -28.246 1.00 81.50 266 SER A CA 1
ATOM 2187 C C . SER A 1 266 ? 18.855 1.935 -26.897 1.00 81.50 266 SER A C 1
ATOM 2189 O O . SER A 1 266 ? 19.302 2.814 -26.157 1.00 81.50 266 SER A O 1
ATOM 2191 N N . ILE A 1 267 ? 18.926 0.631 -26.634 1.00 88.81 267 ILE A N 1
ATOM 2192 C CA . ILE A 1 267 ? 19.604 0.013 -25.490 1.00 88.81 267 ILE A CA 1
ATOM 2193 C C . ILE A 1 267 ? 21.110 -0.007 -25.779 1.00 88.81 267 ILE A C 1
ATOM 2195 O O . ILE A 1 267 ? 21.517 -0.493 -26.843 1.00 88.81 267 ILE A O 1
ATOM 2199 N N . LYS A 1 268 ? 21.935 0.519 -24.864 1.00 88.75 268 LYS A N 1
ATOM 2200 C CA . LYS A 1 268 ? 23.402 0.559 -25.033 1.00 88.75 268 LYS A CA 1
ATOM 2201 C C . LYS A 1 268 ? 24.065 -0.661 -24.403 1.00 88.75 268 LYS A C 1
ATOM 2203 O O . LYS A 1 268 ? 25.008 -1.199 -24.982 1.00 88.75 268 LYS A O 1
ATOM 2208 N N . SER A 1 269 ? 23.555 -1.123 -23.264 1.00 89.31 269 SER A N 1
ATOM 2209 C CA . SER A 1 269 ? 24.023 -2.331 -22.588 1.00 89.31 269 SER A CA 1
ATOM 2210 C C . SER A 1 269 ? 23.853 -3.571 -23.470 1.00 89.31 269 SER A C 1
ATOM 2212 O O . SER A 1 269 ? 22.751 -3.905 -23.915 1.00 89.31 269 SER A O 1
ATOM 2214 N N . SER A 1 270 ? 24.951 -4.292 -23.706 1.00 89.44 270 SER A N 1
ATOM 2215 C CA . SER A 1 270 ? 24.948 -5.545 -24.471 1.00 89.44 270 SER A CA 1
ATOM 2216 C C . SER A 1 270 ? 24.101 -6.627 -23.797 1.00 89.44 270 SER A C 1
ATOM 2218 O O . SER A 1 270 ? 23.367 -7.338 -24.483 1.00 89.44 270 SER A O 1
ATOM 2220 N N . ILE A 1 271 ? 24.150 -6.699 -22.462 1.00 89.31 271 ILE A N 1
ATOM 2221 C CA . ILE A 1 271 ? 23.383 -7.648 -21.647 1.00 89.31 271 ILE A CA 1
ATOM 2222 C C . ILE A 1 271 ? 21.886 -7.384 -21.814 1.00 89.31 271 ILE A C 1
ATOM 2224 O O . ILE A 1 271 ? 21.142 -8.279 -22.218 1.00 89.31 271 ILE A O 1
ATOM 2228 N N . TRP A 1 272 ? 21.442 -6.141 -21.593 1.00 91.75 272 TRP A N 1
ATOM 2229 C CA . TRP A 1 272 ? 20.029 -5.797 -21.757 1.00 91.75 272 TRP A CA 1
ATOM 2230 C C . TRP A 1 272 ? 19.563 -5.977 -23.193 1.00 91.75 272 TRP A C 1
ATOM 2232 O O . TRP A 1 272 ? 18.469 -6.486 -23.416 1.00 91.75 272 TRP A O 1
ATOM 2242 N N . LYS A 1 273 ? 20.401 -5.644 -24.179 1.00 92.44 273 LYS A N 1
ATOM 2243 C CA . LYS A 1 273 ? 20.061 -5.831 -25.591 1.00 92.44 273 LYS A CA 1
ATOM 2244 C C . LYS A 1 273 ? 19.816 -7.305 -25.921 1.00 92.44 273 LYS A C 1
ATOM 2246 O O . LYS A 1 273 ? 18.860 -7.599 -26.635 1.00 92.44 273 LYS A O 1
ATOM 2251 N N . GLN A 1 274 ? 20.639 -8.211 -25.387 1.00 91.00 274 GLN A N 1
ATOM 2252 C CA . GLN A 1 274 ? 20.475 -9.658 -25.550 1.00 91.00 274 GLN A CA 1
ATOM 2253 C C . GLN A 1 274 ? 19.230 -10.196 -24.832 1.00 91.00 274 GLN A C 1
ATOM 2255 O O . GLN A 1 274 ? 18.581 -11.103 -25.342 1.00 91.00 274 GLN A O 1
ATOM 2260 N N . ILE A 1 275 ? 18.899 -9.678 -23.649 1.00 90.88 275 ILE A N 1
ATOM 2261 C CA . ILE A 1 275 ? 17.715 -10.115 -22.892 1.00 90.88 275 ILE A CA 1
ATOM 2262 C C . ILE A 1 275 ? 16.438 -9.629 -23.574 1.00 90.88 275 ILE A C 1
ATOM 2264 O O . ILE A 1 275 ? 15.520 -10.409 -23.820 1.00 90.88 275 ILE A O 1
ATOM 2268 N N . VAL A 1 276 ? 16.389 -8.344 -23.923 1.00 93.44 276 VAL A N 1
ATOM 2269 C CA . VAL A 1 276 ? 15.223 -7.727 -24.559 1.00 93.44 276 VAL A CA 1
ATOM 2270 C C . VAL A 1 276 ? 14.933 -8.376 -25.910 1.00 93.44 276 VAL A C 1
ATOM 2272 O O . VAL A 1 276 ? 13.768 -8.638 -26.205 1.00 93.44 276 VAL A O 1
ATOM 2275 N N . SER A 1 277 ? 15.960 -8.720 -26.699 1.00 93.19 277 SER A N 1
ATOM 2276 C CA . SER A 1 277 ? 15.772 -9.361 -28.009 1.00 93.19 277 SER A CA 1
ATOM 2277 C C . SER A 1 277 ? 15.133 -10.753 -27.951 1.00 93.19 277 SER A C 1
ATOM 2279 O O . SER A 1 277 ? 14.649 -11.230 -28.972 1.00 93.19 277 SER A O 1
ATOM 2281 N N . GLN A 1 278 ? 15.084 -11.400 -26.780 1.00 91.75 278 GLN A N 1
ATOM 2282 C CA . GLN A 1 278 ? 14.378 -12.677 -26.599 1.00 91.75 278 GLN A CA 1
ATOM 2283 C C . GLN A 1 278 ? 12.856 -12.513 -26.515 1.00 91.75 278 GLN A C 1
ATOM 2285 O O . GLN A 1 278 ? 12.125 -13.488 -26.683 1.00 91.75 278 GLN A O 1
ATOM 2290 N N . LYS A 1 279 ? 12.371 -11.308 -26.195 1.00 90.62 279 LYS A N 1
ATOM 2291 C CA . LYS A 1 279 ? 10.943 -11.026 -25.982 1.00 90.62 279 LYS A CA 1
ATOM 2292 C C . LYS A 1 279 ? 10.388 -9.992 -26.951 1.00 90.62 279 LYS A C 1
ATOM 2294 O O . LYS A 1 279 ? 9.201 -10.045 -27.247 1.00 90.62 279 LYS A O 1
ATOM 2299 N N . LEU A 1 280 ? 11.214 -9.052 -27.406 1.00 91.88 280 LEU A N 1
ATOM 2300 C CA . LEU A 1 280 ? 10.792 -7.882 -28.169 1.00 91.88 280 LEU A CA 1
ATOM 2301 C C . LEU A 1 280 ? 11.718 -7.626 -29.360 1.00 91.88 280 LEU A C 1
ATOM 2303 O O . LEU A 1 280 ? 12.932 -7.823 -29.296 1.00 91.88 280 LEU A O 1
ATOM 2307 N N . GLU A 1 281 ? 11.151 -7.089 -30.436 1.00 90.06 281 GLU A N 1
ATOM 2308 C CA . GLU A 1 281 ? 11.923 -6.628 -31.586 1.00 90.06 281 GLU A CA 1
ATOM 2309 C C . GLU A 1 281 ? 12.634 -5.310 -31.260 1.00 90.06 281 GLU A C 1
ATOM 2311 O O . GLU A 1 281 ? 12.005 -4.259 -31.129 1.00 90.06 281 GLU A O 1
ATOM 2316 N N . THR A 1 282 ? 13.962 -5.328 -31.176 1.00 87.12 282 THR A N 1
ATOM 2317 C CA . THR A 1 282 ? 14.751 -4.149 -30.766 1.00 87.12 282 THR A CA 1
ATOM 2318 C C . THR A 1 282 ? 14.607 -2.947 -31.710 1.00 87.12 282 THR A C 1
ATOM 2320 O O . THR A 1 282 ? 14.701 -1.806 -31.266 1.00 87.12 282 THR A O 1
ATOM 2323 N N . ASN A 1 283 ? 14.280 -3.173 -32.987 1.00 88.50 283 ASN A N 1
ATOM 2324 C CA . ASN A 1 283 ? 14.022 -2.113 -33.975 1.00 88.50 283 ASN A CA 1
ATOM 2325 C C . ASN A 1 283 ? 12.699 -1.356 -33.739 1.00 88.50 283 ASN A C 1
ATOM 2327 O O . ASN A 1 283 ? 12.490 -0.263 -34.287 1.00 88.50 283 ASN A O 1
ATOM 2331 N N . SER A 1 284 ? 11.797 -1.930 -32.938 1.00 91.12 284 SER A N 1
ATOM 2332 C CA . SER A 1 284 ? 10.503 -1.337 -32.591 1.00 91.12 284 SER A CA 1
ATOM 2333 C C . SER A 1 284 ? 10.571 -0.405 -31.374 1.00 91.12 284 SER A C 1
ATOM 2335 O O . SER A 1 284 ? 9.602 0.307 -31.112 1.00 91.12 284 SER A O 1
ATOM 2337 N N . ILE A 1 285 ? 11.710 -0.352 -30.671 1.00 92.75 285 ILE A N 1
ATOM 2338 C CA . ILE A 1 285 ? 11.921 0.508 -29.499 1.00 92.75 285 ILE A CA 1
ATOM 2339 C C . ILE A 1 285 ? 11.843 1.987 -29.911 1.00 92.75 285 ILE A C 1
ATOM 2341 O O . ILE A 1 285 ? 12.448 2.410 -30.900 1.00 92.75 285 ILE A O 1
ATOM 2345 N N . SER A 1 286 ? 11.073 2.778 -29.162 1.00 91.81 286 SER A N 1
ATOM 2346 C CA . SER A 1 286 ? 10.965 4.233 -29.336 1.00 91.81 286 SER A CA 1
ATOM 2347 C C . SER A 1 286 ? 11.794 5.018 -28.326 1.00 91.81 286 SER A C 1
ATOM 2349 O O . SER A 1 286 ? 12.356 6.051 -28.685 1.00 91.81 286 SER A O 1
ATOM 2351 N N . SER A 1 287 ? 11.879 4.547 -27.082 1.00 92.62 287 SER A N 1
ATOM 2352 C CA . SER A 1 287 ? 12.748 5.118 -26.048 1.00 92.62 287 SER A CA 1
ATOM 2353 C C . SER A 1 287 ? 13.079 4.073 -24.987 1.00 92.62 287 SER A C 1
ATOM 2355 O O . SER A 1 287 ? 12.261 3.185 -24.743 1.00 92.62 287 SER A O 1
ATOM 2357 N N . SER A 1 288 ? 14.253 4.174 -24.363 1.00 93.31 288 SER A N 1
ATOM 2358 C CA . SER A 1 288 ? 14.685 3.252 -23.306 1.00 93.31 288 SER A CA 1
ATOM 2359 C C . SER A 1 288 ? 15.531 3.929 -22.231 1.00 93.31 288 SER A C 1
ATOM 2361 O O . SER A 1 288 ? 16.456 4.668 -22.556 1.00 93.31 288 SER A O 1
ATOM 2363 N N . ILE A 1 289 ? 15.268 3.603 -20.968 1.00 92.38 289 ILE A N 1
ATOM 2364 C CA . ILE A 1 289 ? 16.085 3.950 -19.799 1.00 92.38 289 ILE A CA 1
ATOM 2365 C C . ILE A 1 289 ? 16.695 2.674 -19.263 1.00 92.38 289 ILE A C 1
ATOM 2367 O O . ILE A 1 289 ? 15.960 1.740 -18.964 1.00 92.38 289 ILE A O 1
ATOM 2371 N N . GLU A 1 290 ? 18.010 2.641 -19.105 1.00 90.88 290 GLU A N 1
ATOM 2372 C CA . GLU A 1 290 ? 18.715 1.487 -18.557 1.00 90.88 290 GLU A CA 1
ATOM 2373 C C . GLU A 1 290 ? 19.613 1.886 -17.388 1.00 90.88 290 GLU A C 1
ATOM 2375 O O . GLU A 1 290 ? 20.178 2.980 -17.352 1.00 90.88 290 GLU A O 1
ATOM 2380 N N . THR A 1 291 ? 19.730 0.963 -16.444 1.00 89.62 291 THR A N 1
ATOM 2381 C CA . THR A 1 291 ? 20.695 0.951 -15.345 1.00 89.62 291 THR A CA 1
ATOM 2382 C C . THR A 1 291 ? 21.342 -0.433 -15.290 1.00 89.62 291 THR A C 1
ATOM 2384 O O . THR A 1 291 ? 21.003 -1.319 -16.078 1.00 89.62 291 THR A O 1
ATOM 2387 N N . ASP A 1 292 ? 22.237 -0.664 -14.335 1.00 87.38 292 ASP A N 1
ATOM 2388 C CA . ASP A 1 292 ? 22.850 -1.983 -14.151 1.00 87.38 292 ASP A CA 1
ATOM 2389 C C . ASP A 1 292 ? 21.850 -3.059 -13.688 1.00 87.38 292 ASP A C 1
ATOM 2391 O O . ASP A 1 292 ? 22.111 -4.249 -13.856 1.00 87.38 292 ASP A O 1
ATOM 2395 N N . SER A 1 293 ? 20.702 -2.667 -13.120 1.00 89.25 293 SER A N 1
ATOM 2396 C CA . SER A 1 293 ? 19.721 -3.596 -12.539 1.00 89.25 293 SER A CA 1
ATOM 2397 C C . SER A 1 293 ? 18.376 -3.650 -13.265 1.00 89.25 293 SER A C 1
ATOM 2399 O O . SER A 1 293 ? 17.599 -4.578 -13.037 1.00 89.25 293 SER A O 1
ATOM 2401 N N . PHE A 1 294 ? 18.091 -2.715 -14.176 1.00 93.06 294 PHE A N 1
ATOM 2402 C CA . PHE A 1 294 ? 16.874 -2.766 -14.987 1.00 93.06 294 PHE A CA 1
ATOM 2403 C C . PHE A 1 294 ? 16.983 -2.002 -16.310 1.00 93.06 294 PHE A C 1
ATOM 2405 O O . PHE A 1 294 ? 17.815 -1.112 -16.476 1.00 93.06 294 PHE A O 1
ATOM 2412 N N . VAL A 1 295 ? 16.054 -2.291 -17.221 1.00 94.00 295 VAL A N 1
ATOM 2413 C CA . VAL A 1 295 ? 15.732 -1.457 -18.381 1.00 94.00 295 VAL A CA 1
ATOM 2414 C C . VAL A 1 295 ? 14.217 -1.275 -18.499 1.00 94.00 295 VAL A C 1
ATOM 2416 O O . VAL A 1 295 ? 13.454 -2.239 -18.442 1.00 94.00 295 VAL A O 1
ATOM 2419 N N . VAL A 1 296 ? 13.779 -0.027 -18.674 1.00 94.75 296 VAL A N 1
ATOM 2420 C CA . VAL A 1 296 ? 12.404 0.340 -19.039 1.00 94.75 296 VAL A CA 1
ATOM 2421 C C . VAL A 1 296 ? 12.401 0.851 -20.467 1.00 94.75 296 VAL A C 1
ATOM 2423 O O . VAL A 1 296 ? 13.242 1.670 -20.833 1.00 94.75 296 VAL A O 1
ATOM 2426 N N . LEU A 1 297 ? 11.451 0.404 -21.280 1.00 94.56 297 LEU A N 1
ATOM 2427 C CA . LEU A 1 297 ? 11.350 0.810 -22.676 1.00 94.56 297 LEU A CA 1
ATOM 2428 C C . LEU A 1 297 ? 9.906 1.001 -23.140 1.00 94.56 297 LEU A C 1
ATOM 2430 O O . LEU A 1 297 ? 8.966 0.433 -22.583 1.00 94.56 297 LEU A O 1
ATOM 2434 N N . THR A 1 298 ? 9.751 1.802 -24.192 1.00 94.25 298 THR A N 1
ATOM 2435 C CA . THR A 1 298 ? 8.506 1.964 -24.952 1.00 94.25 298 THR A CA 1
ATOM 2436 C C . THR A 1 298 ? 8.717 1.544 -26.399 1.00 94.25 298 THR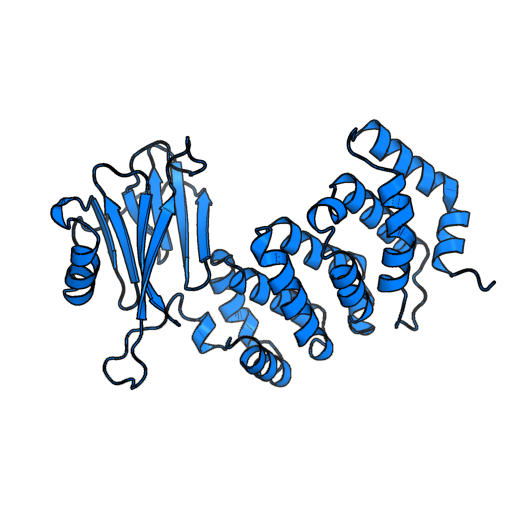 A C 1
ATOM 2438 O O . THR A 1 298 ? 9.846 1.562 -26.900 1.00 94.25 298 THR A O 1
ATOM 2441 N N . LEU A 1 299 ? 7.633 1.150 -27.072 1.00 93.25 299 LEU A N 1
ATOM 2442 C CA . LEU A 1 299 ? 7.656 0.735 -28.475 1.00 93.25 299 LEU A CA 1
ATOM 2443 C C . LEU A 1 299 ? 6.858 1.709 -29.344 1.00 93.25 299 LEU A C 1
ATOM 2445 O O . LEU A 1 299 ? 5.863 2.280 -28.904 1.00 93.25 299 LEU A O 1
ATOM 2449 N N . LYS A 1 300 ? 7.242 1.819 -30.619 1.00 91.50 300 LYS A N 1
ATOM 2450 C CA . LYS A 1 300 ? 6.650 2.738 -31.609 1.00 91.50 300 LYS A CA 1
ATOM 2451 C C . LYS A 1 300 ? 5.137 2.587 -31.798 1.00 91.50 300 LYS A C 1
ATOM 2453 O O . LYS A 1 300 ? 4.502 3.559 -32.174 1.00 91.50 300 LYS A O 1
ATOM 2458 N N . ASN A 1 301 ? 4.578 1.403 -31.548 1.00 90.19 301 ASN A N 1
ATOM 2459 C CA . ASN A 1 301 ? 3.161 1.089 -31.771 1.00 90.19 301 ASN A CA 1
ATOM 2460 C C . ASN A 1 301 ? 2.486 0.496 -30.520 1.00 90.19 301 ASN A C 1
ATOM 2462 O O . ASN A 1 301 ? 1.524 -0.257 -30.641 1.00 90.19 301 ASN A O 1
ATOM 2466 N N . SER A 1 302 ? 3.007 0.776 -29.320 1.00 90.81 302 SER A N 1
ATOM 2467 C CA . SER A 1 302 ? 2.461 0.239 -28.070 1.00 90.81 302 SER A CA 1
ATOM 2468 C C . SER A 1 302 ? 2.210 1.336 -27.047 1.00 90.81 302 SER A C 1
ATOM 2470 O O . SER A 1 302 ? 3.051 2.200 -26.820 1.00 90.81 302 SER A O 1
ATOM 2472 N N . TYR A 1 303 ? 1.064 1.246 -26.377 1.00 91.44 303 TYR A N 1
ATOM 2473 C CA . TYR A 1 303 ? 0.729 2.070 -25.217 1.00 91.44 303 TYR A CA 1
ATOM 2474 C C . TYR A 1 303 ? 1.279 1.483 -23.909 1.00 91.44 303 TYR A C 1
ATOM 2476 O O . TYR A 1 303 ? 0.954 1.979 -22.840 1.00 91.44 303 TYR A O 1
ATOM 2484 N N . GLN A 1 304 ? 2.052 0.399 -23.955 1.00 91.94 304 GLN A N 1
ATOM 2485 C CA . GLN A 1 304 ? 2.610 -0.242 -22.766 1.00 91.94 304 GLN A CA 1
ATOM 2486 C C . GLN A 1 304 ? 4.029 0.250 -22.491 1.00 91.94 304 GLN A C 1
ATOM 2488 O O . GLN A 1 304 ? 4.777 0.599 -23.409 1.00 91.94 304 GLN A O 1
ATOM 2493 N N . LEU A 1 305 ? 4.411 0.212 -21.217 1.00 94.12 305 LEU A N 1
ATOM 2494 C CA . LEU A 1 305 ? 5.819 0.229 -20.830 1.00 94.12 305 LEU A CA 1
ATOM 2495 C C . LEU A 1 305 ? 6.277 -1.208 -20.622 1.00 94.12 305 LEU A C 1
ATOM 2497 O O . LEU A 1 305 ? 5.517 -2.043 -20.131 1.00 94.12 305 LEU A O 1
ATOM 2501 N N . TYR A 1 306 ? 7.530 -1.478 -20.942 1.00 94.81 306 TYR A N 1
ATOM 2502 C CA . TYR A 1 306 ? 8.134 -2.791 -20.788 1.00 94.81 306 TYR A CA 1
ATOM 2503 C C . TYR A 1 306 ? 9.308 -2.665 -19.832 1.00 94.81 306 TYR A C 1
ATOM 2505 O O . TYR A 1 306 ? 10.234 -1.900 -20.093 1.00 94.81 306 TYR A O 1
ATOM 2513 N N . LEU A 1 307 ? 9.251 -3.394 -18.725 1.00 95.25 307 LEU A N 1
ATOM 2514 C CA . LEU A 1 307 ? 10.255 -3.399 -17.674 1.00 95.25 307 LEU A CA 1
ATOM 2515 C C . LEU A 1 307 ? 10.936 -4.769 -17.651 1.00 95.25 307 LEU A C 1
ATOM 2517 O O . LEU A 1 307 ? 10.283 -5.799 -17.481 1.00 95.25 307 LEU A O 1
ATOM 2521 N N . PHE A 1 308 ? 12.255 -4.762 -17.787 1.00 94.25 308 PHE A N 1
ATOM 2522 C CA . PHE A 1 308 ? 13.116 -5.913 -17.545 1.00 94.25 308 PHE A CA 1
ATOM 2523 C C . PHE A 1 308 ? 14.020 -5.582 -16.369 1.00 94.25 308 PHE A C 1
ATOM 2525 O O . PHE A 1 308 ? 14.545 -4.473 -16.304 1.00 94.25 308 PHE A O 1
ATOM 2532 N N . TYR A 1 309 ? 14.203 -6.514 -15.445 1.00 93.00 309 TYR A N 1
ATOM 2533 C CA . TYR A 1 309 ? 14.980 -6.257 -14.236 1.00 93.00 309 TYR A CA 1
ATOM 2534 C C . TYR A 1 309 ? 15.611 -7.524 -13.680 1.00 93.00 309 TYR A C 1
ATOM 2536 O O . TYR A 1 309 ? 15.178 -8.637 -13.976 1.00 93.00 309 TYR A O 1
ATOM 2544 N N . THR A 1 310 ? 16.636 -7.349 -12.857 1.00 88.75 310 THR A N 1
ATOM 2545 C CA . THR A 1 310 ? 17.205 -8.407 -12.024 1.00 88.75 310 THR A CA 1
ATOM 2546 C C . THR A 1 310 ? 16.546 -8.399 -10.651 1.00 88.75 310 THR A C 1
ATOM 2548 O O . THR A 1 310 ? 16.435 -7.362 -10.004 1.00 88.75 310 THR A O 1
ATOM 2551 N N . GLY A 1 311 ? 16.082 -9.553 -10.181 1.00 80.56 311 GLY A N 1
ATOM 2552 C CA . GLY A 1 311 ? 15.348 -9.633 -8.915 1.00 80.56 311 GLY A CA 1
ATOM 2553 C C . GLY A 1 311 ? 15.521 -10.963 -8.201 1.00 80.56 311 GLY A C 1
ATOM 2554 O O . GLY A 1 311 ? 16.111 -11.901 -8.744 1.00 80.56 311 GLY A O 1
ATOM 2555 N N . ARG A 1 312 ? 14.989 -11.031 -6.975 1.00 71.25 312 ARG A N 1
ATOM 2556 C CA . ARG A 1 312 ? 14.803 -12.297 -6.247 1.00 71.25 312 ARG A CA 1
ATOM 2557 C C . ARG A 1 312 ? 13.777 -13.145 -7.008 1.00 71.25 312 ARG A C 1
ATOM 2559 O O . ARG A 1 312 ? 12.963 -12.589 -7.743 1.00 71.25 312 ARG A O 1
ATOM 2566 N N . THR A 1 313 ? 13.920 -14.464 -6.932 1.00 54.78 313 THR A N 1
ATOM 2567 C CA . THR A 1 313 ? 13.117 -15.432 -7.699 1.00 54.78 313 THR A CA 1
ATOM 2568 C C . THR A 1 313 ? 11.634 -15.300 -7.402 1.00 54.78 313 THR A C 1
ATOM 2570 O O . THR A 1 313 ? 11.295 -15.156 -6.207 1.00 54.78 313 THR A O 1
#

Sequence (313 aa):
MNSSPWKEILLKEKEYCNQLVLTVKRTNSKFSEEELANHMEPFFNAVTSNHSILFEEKTVLSLFETFVILISKQFFQRIEALDSLFFQIILEIQPDLKKDPILLITYIVNVISKLEDEKKEIFLKRLQSVLLWIQTISEFKLVISLLFWASGKPEYRESLQLAFHTLNESLKKEIKRLFGIDENSIRTAFITFDPNQKSKASFHFRFIPGYTLFGGSFSHLPILYQNGGSIAIQSGKSWYELFIDEFGTSLHTMEPIKSPVKINNSIKSSIWKQIVSQKLETNSISSSIETDSFVVLTLKNSYQLYLFYTGRT

Secondary structure (DSSP, 8-state):
----HHHHHHHHTHHHHHHHHHHHHHH-TT--HHHHHHHHHHHHHHHHTT-SSPPPHHHHHHHHHHHHHHHHTTTTGGGGGGHHHHHHHHHHS-TTGGGSHHHHHHHHHHHHTTS-HHHHHHHHHHHHHHGGG--SHHHHHHHHHHHHHTTT-GGGHHHHHHHHTTS-HHHHHHHHHHH---HHHHH-SSPPP-TT-SS-PEEEEEEE--BGGGT-SBSS--EEEEETTEEEEEETTEEEEEEE-SS-EEEEEEPPPSS-EE--SS---HHHHHHHTTTS-GGGEEEEEE-SSEEEEEETT-S-EEEEEEE--

Organism: NCBI:txid2484911